Protein AF-A0AAD2H1N7-F1 (afdb_monomer_lite)

Foldseek 3Di:
DDPDLVVLLVVCQVCVLVLLVCLLVLNLVSLLSCLVCVVVPVVNVVVPSLVSLLSLLDQVLVVVQVVVPDPDGDPVNVSSLSSNLSSLSSLLPCLVLCAPPHPCQQCPVVLVSVVSLVVSLVVLCVVLAVPDDPDPVSLAVNQSSLLSSLSSLLSSLNHPCSLVSQLPPPCNLLVLLVCLLCVVVRDHDHPDPAPSSLSSNLSNLPDQVSLVSSLVSCDDPCSLLSLLLSLLVQLVVQVPDPDHDLRSLLSSLSVLLSNLQDLPRSNVVSNVVSLVLLSLLLQLLVLQVCVVVVHDPSSVSNNVSSVSSLVNNCPHDPNVVSVVSSVVSVNVSSVVD

Secondary structure (DSSP, 8-state):
-PPPHHHHHHHHHHSHHHHHHHHHTT-HHHHHHHHHHGGG-GGGTTTTHHHHHHHHT-HHHHHHHHHT--SS--HHHHHHHHHHHHHHHHHTT-HHHHSTTSTTTT-HHHHHHHHHHHHHHHHHHIIIIISS---HHHHHHHHHHHHHHHHHHHHHTTSTTHHHHHHHSTTHHHHHHHHHHHTTT--S--SSSS-HHHHHHHHT--SHHHHHHHHHHH-STTHHHHHHHHHHHHHHHHHTSSS--HHHHHHHHHHHHHHT-STT-HHHHHHHHTTHHHHHHHHHHHHHHHHHTT--TTHHHHHHHHHHHHHHHTTSSSHHHHHHHHHHTTHHHHHH-

Structure (mmCIF, N/CA/C/O backbone):
data_AF-A0AAD2H1N7-F1
#
_entry.id   AF-A0AAD2H1N7-F1
#
loop_
_atom_site.group_PDB
_atom_site.id
_atom_site.type_symbol
_atom_site.label_atom_id
_atom_site.label_alt_id
_atom_site.label_comp_id
_atom_site.label_asym_id
_atom_site.label_entity_id
_atom_site.label_seq_id
_atom_site.pdbx_PDB_ins_code
_atom_site.Cartn_x
_atom_site.Cartn_y
_atom_site.Cartn_z
_atom_site.occupancy
_atom_site.B_iso_or_equiv
_atom_site.auth_seq_id
_atom_site.auth_comp_id
_atom_site.auth_asym_id
_atom_site.auth_atom_id
_atom_site.pdbx_PDB_model_num
ATOM 1 N N . MET A 1 1 ? -1.183 13.486 -31.223 1.00 53.41 1 MET A N 1
ATOM 2 C CA . MET A 1 1 ? -2.455 12.748 -31.386 1.00 53.41 1 MET A CA 1
ATOM 3 C C . MET A 1 1 ? -2.296 11.413 -30.671 1.00 53.41 1 MET A C 1
ATOM 5 O O . MET A 1 1 ? -1.365 10.688 -31.001 1.00 53.41 1 MET A O 1
ATOM 9 N N . ALA A 1 2 ? -3.081 11.131 -29.630 1.00 72.81 2 ALA A N 1
ATOM 10 C CA . ALA A 1 2 ? -2.956 9.864 -28.909 1.00 72.81 2 ALA A CA 1
ATOM 11 C C . ALA A 1 2 ? -3.392 8.714 -29.833 1.00 72.81 2 ALA A C 1
ATOM 13 O O . ALA A 1 2 ? -4.510 8.731 -30.342 1.00 72.81 2 ALA A O 1
ATOM 14 N N . MET A 1 3 ? -2.508 7.744 -30.099 1.00 78.94 3 MET A N 1
ATOM 15 C CA . MET A 1 3 ? -2.903 6.526 -30.816 1.00 78.94 3 MET A CA 1
ATOM 16 C C . MET A 1 3 ? -4.022 5.818 -30.048 1.00 78.94 3 MET A C 1
ATOM 18 O O . MET A 1 3 ? -3.917 5.658 -28.831 1.00 78.94 3 MET A O 1
ATOM 22 N N . ASN A 1 4 ? -5.045 5.364 -30.779 1.00 93.62 4 ASN A N 1
ATOM 23 C CA . ASN A 1 4 ? -6.136 4.539 -30.261 1.00 93.62 4 ASN A CA 1
ATOM 24 C C . ASN A 1 4 ? -5.565 3.339 -29.460 1.00 93.62 4 ASN A C 1
ATOM 26 O O . ASN A 1 4 ? -4.699 2.636 -29.996 1.00 93.62 4 ASN A O 1
ATOM 30 N N . PRO A 1 5 ? -6.034 3.081 -28.220 1.00 95.31 5 PRO A N 1
ATOM 31 C CA . PRO A 1 5 ? -5.623 1.925 -27.417 1.00 95.31 5 PRO A CA 1
ATOM 32 C C . PRO A 1 5 ? -5.650 0.591 -28.176 1.00 95.31 5 PRO A C 1
ATOM 34 O O . PRO A 1 5 ? -4.709 -0.194 -28.075 1.00 95.31 5 PRO A O 1
ATOM 37 N N . GLN A 1 6 ? -6.659 0.367 -29.023 1.00 96.31 6 GLN A N 1
ATOM 38 C CA . GLN A 1 6 ? -6.782 -0.854 -29.825 1.00 96.31 6 GLN A CA 1
ATOM 39 C C . GLN A 1 6 ? -5.615 -1.027 -30.805 1.00 96.31 6 GLN A C 1
ATOM 41 O O . GLN A 1 6 ? -5.109 -2.135 -30.969 1.00 96.31 6 GLN A O 1
ATOM 46 N N . HIS A 1 7 ? -5.129 0.062 -31.410 1.00 96.25 7 HIS A N 1
ATOM 47 C CA . HIS A 1 7 ? -3.958 0.007 -32.289 1.00 96.25 7 HIS A CA 1
ATOM 48 C C . HIS A 1 7 ? -2.673 -0.308 -31.517 1.00 96.25 7 HIS A C 1
ATOM 50 O O . HIS A 1 7 ? -1.816 -1.026 -32.030 1.00 96.25 7 HIS A O 1
ATOM 56 N N . ARG A 1 8 ? -2.527 0.197 -30.285 1.00 95.75 8 ARG A N 1
ATOM 57 C CA . ARG A 1 8 ? -1.368 -0.113 -29.430 1.00 95.75 8 ARG A CA 1
ATOM 58 C C . ARG A 1 8 ? -1.364 -1.591 -29.032 1.00 95.75 8 ARG A C 1
ATOM 60 O O . ARG A 1 8 ? -0.348 -2.258 -29.202 1.00 95.75 8 ARG A O 1
ATOM 67 N N . ILE A 1 9 ? -2.512 -2.121 -28.612 1.00 97.19 9 ILE A N 1
ATOM 68 C CA . ILE A 1 9 ? -2.680 -3.546 -28.287 1.00 97.19 9 ILE A CA 1
ATOM 69 C C . ILE A 1 9 ? -2.416 -4.424 -29.516 1.00 97.19 9 ILE A C 1
ATOM 71 O O . ILE A 1 9 ? -1.664 -5.394 -29.426 1.00 97.19 9 ILE A O 1
ATOM 75 N N . ALA A 1 10 ? -2.965 -4.065 -30.681 1.00 97.44 10 ALA A N 1
ATOM 76 C CA . ALA A 1 10 ? -2.718 -4.788 -31.928 1.00 97.44 10 ALA A CA 1
ATOM 77 C C . ALA A 1 10 ? -1.224 -4.811 -32.296 1.00 97.44 10 ALA A C 1
ATOM 79 O O . ALA A 1 10 ? -0.706 -5.860 -32.671 1.00 97.44 10 ALA A O 1
ATOM 80 N N . ARG A 1 11 ? -0.508 -3.690 -32.118 1.00 96.88 11 ARG A N 1
ATOM 81 C CA . ARG A 1 11 ? 0.947 -3.613 -32.334 1.00 96.88 11 ARG A CA 1
ATOM 82 C C . ARG A 1 11 ? 1.715 -4.565 -31.417 1.00 96.88 11 ARG A C 1
ATOM 84 O O . ARG A 1 11 ? 2.611 -5.262 -31.884 1.00 96.88 11 ARG A O 1
ATOM 91 N N . MET A 1 12 ? 1.362 -4.604 -30.131 1.00 97.75 12 MET A N 1
ATOM 92 C CA . MET A 1 12 ? 2.003 -5.503 -29.166 1.00 97.75 12 MET A CA 1
ATOM 93 C C . MET A 1 12 ? 1.734 -6.974 -29.481 1.00 97.75 12 MET A C 1
ATOM 95 O O . MET A 1 12 ? 2.643 -7.781 -29.354 1.00 97.75 12 MET A O 1
ATOM 99 N N . ARG A 1 13 ? 0.527 -7.324 -29.943 1.00 97.62 13 ARG A N 1
ATOM 100 C CA . ARG A 1 13 ? 0.207 -8.694 -30.379 1.00 97.62 13 ARG A CA 1
ATOM 101 C C . ARG A 1 13 ? 0.942 -9.094 -31.656 1.00 97.62 13 ARG A C 1
ATOM 103 O O . ARG A 1 13 ? 1.346 -10.242 -31.783 1.00 97.62 13 ARG A O 1
ATOM 110 N N . ALA A 1 14 ? 1.125 -8.159 -32.588 1.00 97.81 14 ALA A N 1
ATOM 111 C CA . ALA A 1 14 ? 1.803 -8.426 -33.853 1.00 97.81 14 ALA A CA 1
ATOM 112 C C . ALA A 1 14 ? 3.315 -8.661 -33.681 1.00 97.81 14 ALA A C 1
ATOM 114 O O . ALA A 1 14 ? 3.870 -9.540 -34.336 1.00 97.81 14 ALA A O 1
ATOM 115 N N . SER A 1 15 ? 3.972 -7.902 -32.794 1.00 97.62 15 SER A N 1
ATOM 116 C CA . SER A 1 15 ? 5.431 -7.958 -32.599 1.00 97.62 15 SER A CA 1
ATOM 117 C C . SER A 1 15 ? 5.840 -7.889 -31.116 1.00 97.62 15 SER A C 1
ATOM 119 O O . SER A 1 15 ? 6.575 -6.974 -30.725 1.00 97.62 15 SER A O 1
ATOM 121 N N . PRO A 1 16 ? 5.404 -8.835 -30.264 1.00 97.69 16 PRO A N 1
ATOM 122 C CA . PRO A 1 16 ? 5.544 -8.722 -28.810 1.00 97.69 16 PRO A CA 1
ATOM 123 C C . PRO A 1 16 ? 7.004 -8.654 -28.349 1.00 97.69 16 PRO A C 1
ATOM 125 O O . PRO A 1 16 ? 7.363 -7.785 -27.553 1.00 97.69 16 PRO A O 1
ATOM 128 N N . GLN A 1 17 ? 7.874 -9.500 -28.912 1.00 98.06 17 GLN A N 1
ATOM 129 C CA 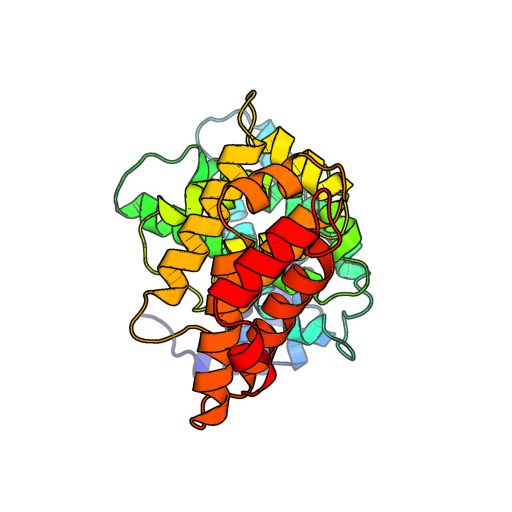. GLN A 1 17 ? 9.300 -9.517 -28.575 1.00 98.06 17 GLN A CA 1
ATOM 130 C C . GLN A 1 17 ? 9.989 -8.194 -28.933 1.00 98.06 17 GLN A C 1
ATOM 132 O O . GLN A 1 17 ? 10.740 -7.645 -28.134 1.00 98.06 17 GLN A O 1
ATOM 137 N N . GLN A 1 18 ? 9.673 -7.631 -30.104 1.00 98.19 18 GLN A N 1
ATOM 138 C CA . GLN A 1 18 ? 10.249 -6.362 -30.542 1.00 98.19 18 GLN A CA 1
ATOM 139 C C . GLN A 1 18 ? 9.870 -5.212 -29.599 1.00 98.19 18 GLN A C 1
ATOM 141 O O . GLN A 1 18 ? 10.704 -4.351 -29.322 1.00 98.19 18 GLN A O 1
ATOM 146 N N . VAL A 1 19 ? 8.624 -5.183 -29.112 1.00 98.19 19 VAL A N 1
ATOM 147 C CA . VAL A 1 19 ? 8.174 -4.174 -28.140 1.00 98.19 19 VAL A CA 1
ATOM 148 C C . VAL A 1 19 ? 8.907 -4.353 -26.807 1.00 98.19 19 VAL A C 1
ATOM 150 O O . VAL A 1 19 ? 9.410 -3.372 -26.264 1.00 98.19 19 VAL A O 1
ATOM 153 N N . ILE A 1 20 ? 9.033 -5.592 -26.317 1.00 98.44 20 ILE A N 1
ATOM 154 C CA . ILE A 1 20 ? 9.788 -5.918 -25.094 1.00 98.44 20 ILE A CA 1
ATOM 155 C C . ILE A 1 20 ? 11.245 -5.465 -25.200 1.00 98.44 20 ILE A C 1
ATOM 157 O O . ILE A 1 20 ? 11.741 -4.795 -24.295 1.00 98.44 20 ILE A O 1
ATOM 161 N N . ASP A 1 21 ? 11.924 -5.780 -26.302 1.00 98.44 21 ASP A N 1
ATOM 162 C CA . ASP A 1 21 ? 13.339 -5.451 -26.479 1.00 98.44 21 ASP A CA 1
ATOM 163 C C . ASP A 1 21 ? 13.561 -3.940 -26.591 1.00 98.44 21 ASP A C 1
ATOM 165 O O . ASP A 1 21 ? 14.481 -3.403 -25.973 1.00 98.44 21 ASP A O 1
ATOM 169 N N . LYS A 1 22 ? 12.682 -3.224 -27.305 1.00 98.38 22 LYS A N 1
ATOM 170 C CA . LYS A 1 22 ? 12.733 -1.757 -27.379 1.00 98.38 22 LYS A CA 1
ATOM 171 C C . LYS A 1 22 ? 12.485 -1.106 -26.024 1.00 98.38 22 LYS A C 1
ATOM 173 O O . LYS A 1 22 ? 13.214 -0.190 -25.651 1.00 98.38 22 LYS A O 1
ATOM 178 N N . ALA A 1 23 ? 11.482 -1.570 -25.281 1.00 98.50 23 ALA A N 1
ATOM 179 C CA . ALA A 1 23 ? 11.206 -1.062 -23.944 1.00 98.50 23 ALA A CA 1
ATOM 180 C C . ALA A 1 23 ? 12.376 -1.340 -22.993 1.00 98.50 23 ALA A C 1
ATOM 182 O O . ALA A 1 23 ? 12.779 -0.450 -22.248 1.00 98.50 23 ALA A O 1
ATOM 183 N N . ARG A 1 24 ? 12.982 -2.534 -23.059 1.00 98.44 24 ARG A N 1
ATOM 184 C CA . ARG A 1 24 ? 14.192 -2.883 -22.298 1.00 98.44 24 ARG A CA 1
ATOM 185 C C . ARG A 1 24 ? 15.373 -1.983 -22.656 1.00 98.44 24 ARG A C 1
ATOM 187 O O . ARG A 1 24 ? 16.094 -1.568 -21.763 1.00 98.44 24 ARG A O 1
ATOM 194 N N . ALA A 1 25 ? 15.524 -1.618 -23.928 1.00 98.12 25 ALA A N 1
ATOM 195 C CA . ALA A 1 25 ? 16.544 -0.678 -24.393 1.00 98.12 25 ALA A CA 1
ATOM 196 C C . ALA A 1 25 ? 16.270 0.797 -24.018 1.00 98.12 25 ALA A C 1
ATOM 198 O O . ALA A 1 25 ? 17.065 1.665 -24.369 1.00 98.12 25 ALA A O 1
ATOM 199 N N . GLY A 1 26 ? 15.166 1.094 -23.321 1.00 97.62 26 GLY A N 1
ATOM 200 C CA . GLY A 1 26 ? 14.832 2.442 -22.853 1.00 97.62 26 GLY A CA 1
ATOM 201 C C . GLY A 1 26 ? 13.879 3.225 -23.757 1.00 97.62 26 GLY A C 1
ATOM 202 O O . GLY A 1 26 ? 13.704 4.421 -23.550 1.00 97.62 26 GLY A O 1
ATOM 203 N N . SER A 1 27 ? 13.226 2.592 -24.742 1.00 98.06 27 SER A N 1
ATOM 204 C CA . SER A 1 27 ? 12.177 3.260 -25.528 1.00 98.06 27 SER A CA 1
ATOM 205 C C . SER A 1 27 ? 11.006 3.657 -24.627 1.00 98.06 27 SER A C 1
ATOM 207 O O . SER A 1 27 ? 10.206 2.812 -24.219 1.00 98.06 27 SER A O 1
ATOM 209 N N . MET A 1 28 ? 10.870 4.957 -24.353 1.00 97.69 28 MET A N 1
ATOM 210 C CA . MET A 1 28 ? 9.791 5.486 -23.514 1.00 97.69 28 MET A CA 1
ATOM 211 C C . MET A 1 28 ? 8.401 5.164 -24.078 1.00 97.69 28 MET A C 1
ATOM 213 O O . MET A 1 28 ? 7.477 4.872 -23.322 1.00 97.69 28 MET A O 1
ATOM 217 N N . VAL A 1 29 ? 8.244 5.191 -25.407 1.00 97.12 29 VAL A N 1
ATOM 218 C CA . VAL A 1 29 ? 6.964 4.897 -26.072 1.00 97.12 29 VAL A CA 1
ATOM 219 C C . VAL A 1 29 ? 6.569 3.438 -25.862 1.00 97.12 29 VAL A C 1
ATOM 221 O O . VAL A 1 29 ? 5.431 3.168 -25.486 1.00 97.12 29 VAL A O 1
ATOM 224 N N . ASP A 1 30 ? 7.502 2.505 -26.066 1.00 98.19 30 ASP A N 1
ATOM 225 C CA . ASP A 1 30 ? 7.228 1.079 -25.886 1.00 98.19 30 ASP A CA 1
ATOM 226 C C . ASP A 1 30 ? 7.049 0.726 -24.406 1.00 98.19 30 ASP A C 1
ATOM 228 O O . ASP A 1 30 ? 6.145 -0.036 -24.079 1.00 98.19 30 ASP A O 1
ATOM 232 N N . LEU A 1 31 ? 7.825 1.327 -23.494 1.00 98.38 31 LEU A N 1
ATOM 233 C CA . LEU A 1 31 ? 7.639 1.116 -22.057 1.00 98.38 31 LEU A CA 1
ATOM 234 C C . LEU A 1 31 ? 6.288 1.651 -21.574 1.00 98.38 31 LEU A C 1
ATOM 236 O O . LEU A 1 31 ? 5.614 0.971 -20.809 1.00 98.38 31 LEU A O 1
ATOM 240 N N . THR A 1 32 ? 5.870 2.832 -22.038 1.00 97.62 32 THR A N 1
ATOM 241 C CA . THR A 1 32 ? 4.545 3.387 -21.716 1.00 97.62 32 THR A CA 1
ATOM 242 C C . THR A 1 32 ? 3.438 2.478 -22.249 1.00 97.62 32 THR A C 1
ATOM 244 O O . THR A 1 32 ? 2.450 2.239 -21.557 1.00 97.62 32 THR A O 1
ATOM 247 N N . ASP A 1 33 ? 3.598 1.933 -23.456 1.00 97.56 33 ASP A N 1
ATOM 248 C CA . ASP A 1 33 ? 2.620 1.005 -24.025 1.00 97.56 33 ASP A CA 1
ATOM 249 C C . ASP A 1 33 ? 2.521 -0.288 -23.228 1.00 97.56 33 ASP A C 1
ATOM 251 O O . ASP A 1 33 ? 1.412 -0.710 -22.903 1.00 97.56 33 ASP A O 1
ATOM 255 N N . LEU A 1 34 ? 3.661 -0.866 -22.844 1.00 97.94 34 LEU A N 1
ATOM 256 C CA . LEU A 1 34 ? 3.678 -2.010 -21.946 1.00 97.94 34 LEU A CA 1
ATOM 257 C C . LEU A 1 34 ? 2.999 -1.649 -20.627 1.00 97.94 34 LEU A C 1
ATOM 259 O O . LEU A 1 34 ? 2.048 -2.322 -20.258 1.00 97.94 34 LEU A O 1
ATOM 263 N N . ALA A 1 35 ? 3.406 -0.564 -19.965 1.00 97.25 35 ALA A N 1
ATOM 264 C CA . ALA A 1 35 ? 2.917 -0.185 -18.642 1.00 97.25 35 ALA A CA 1
ATOM 265 C C . ALA A 1 35 ? 1.390 -0.062 -18.553 1.00 97.25 35 ALA A C 1
ATOM 267 O O . ALA A 1 35 ? 0.807 -0.475 -17.556 1.00 97.25 35 ALA A O 1
ATOM 268 N N . ASN A 1 36 ? 0.746 0.447 -19.605 1.00 96.50 36 ASN A N 1
ATOM 269 C CA . ASN A 1 36 ? -0.703 0.644 -19.633 1.00 96.50 36 ASN A CA 1
ATOM 270 C C . ASN A 1 36 ? -1.492 -0.592 -20.091 1.00 96.50 36 ASN A C 1
ATOM 272 O O . ASN A 1 36 ? -2.662 -0.730 -19.740 1.00 96.50 36 ASN A O 1
ATOM 276 N N . TRP A 1 37 ? -0.903 -1.463 -20.918 1.00 97.12 37 TRP A N 1
ATOM 277 C CA . TRP A 1 37 ? -1.688 -2.418 -21.711 1.00 97.12 37 TRP A CA 1
ATOM 278 C C . TRP A 1 37 ? -1.194 -3.866 -21.654 1.00 97.12 37 TRP A C 1
ATOM 280 O O . TRP A 1 37 ? -1.825 -4.735 -22.260 1.00 97.12 37 TRP A O 1
ATOM 290 N N . TRP A 1 38 ? -0.099 -4.160 -20.946 1.00 97.06 38 TRP A N 1
ATOM 291 C CA . TRP A 1 38 ? 0.486 -5.505 -20.934 1.00 97.06 38 TRP A CA 1
ATOM 292 C C . TRP A 1 38 ? -0.480 -6.578 -20.407 1.00 97.06 38 TRP A C 1
ATOM 294 O O . TRP A 1 38 ? -0.463 -7.706 -20.894 1.00 97.06 38 TRP A O 1
ATOM 304 N N . THR A 1 39 ? -1.383 -6.228 -19.487 1.00 96.38 39 THR A N 1
ATOM 305 C CA . THR A 1 39 ? -2.404 -7.145 -18.947 1.00 96.38 39 THR A CA 1
ATOM 306 C C . THR A 1 39 ? -3.438 -7.595 -19.983 1.00 96.38 39 THR A C 1
ATOM 308 O O . THR A 1 39 ? -4.082 -8.622 -19.794 1.00 96.38 39 THR A O 1
ATOM 311 N N . GLN A 1 40 ? -3.581 -6.873 -21.102 1.00 96.81 40 GLN A N 1
ATOM 312 C CA . GLN A 1 40 ? -4.476 -7.236 -22.211 1.00 96.81 40 GLN A CA 1
ATOM 313 C C . GLN A 1 40 ? -3.796 -8.101 -23.286 1.00 96.81 40 GLN A C 1
ATOM 315 O O . GLN A 1 40 ? -4.429 -8.478 -24.282 1.00 96.81 40 GLN A O 1
ATOM 320 N N . VAL A 1 41 ? -2.506 -8.401 -23.111 1.00 97.19 41 VAL A N 1
ATOM 321 C CA . VAL A 1 41 ? -1.705 -9.247 -24.005 1.00 97.19 41 VAL A CA 1
ATOM 322 C C . VAL A 1 41 ? -0.952 -10.280 -23.154 1.00 97.19 41 VAL A C 1
ATOM 324 O O . VAL A 1 41 ? 0.240 -10.109 -22.882 1.00 97.19 41 VAL A O 1
ATOM 327 N N . PRO A 1 42 ? -1.641 -11.340 -22.682 1.00 95.50 42 PRO A N 1
ATOM 328 C CA . PRO A 1 42 ? -1.064 -12.342 -21.782 1.00 95.50 42 PRO A CA 1
ATOM 329 C C . PRO A 1 42 ? 0.210 -13.006 -22.322 1.00 95.50 42 PRO A C 1
ATOM 331 O O . PRO A 1 42 ? 1.059 -13.434 -21.542 1.00 95.50 42 PRO A O 1
ATOM 334 N N . GLU A 1 43 ? 0.391 -13.039 -23.644 1.00 96.44 43 GLU A N 1
ATOM 335 C CA . GLU A 1 43 ? 1.572 -13.573 -24.328 1.00 96.44 43 GLU A CA 1
ATOM 336 C C . GLU A 1 43 ? 2.867 -12.832 -23.957 1.00 96.44 43 GLU A C 1
ATOM 338 O O . GLU A 1 43 ? 3.954 -13.393 -24.074 1.00 96.44 43 GLU A O 1
ATOM 343 N N . LEU A 1 44 ? 2.782 -11.590 -23.465 1.00 97.50 44 LEU A N 1
ATOM 344 C CA . LEU A 1 44 ? 3.943 -10.819 -23.007 1.00 97.50 44 LEU A CA 1
ATOM 345 C C . LEU A 1 44 ? 4.537 -11.351 -21.694 1.00 97.50 44 LEU A C 1
ATOM 347 O O . LEU A 1 44 ? 5.719 -11.131 -21.417 1.00 97.50 44 LEU A O 1
ATOM 351 N N . VAL A 1 45 ? 3.737 -12.049 -20.883 1.00 96.88 45 VAL A N 1
ATOM 352 C CA . VAL A 1 45 ? 4.160 -12.592 -19.586 1.00 96.88 45 VAL A CA 1
ATOM 353 C C . VAL A 1 45 ? 5.274 -13.636 -19.742 1.00 96.88 45 VAL A C 1
ATOM 355 O O . VAL A 1 45 ? 6.356 -13.400 -19.197 1.00 96.88 45 VAL A O 1
ATOM 358 N N . PRO A 1 46 ? 5.104 -14.731 -20.516 1.00 96.75 46 PRO A N 1
ATOM 359 C CA . PRO A 1 46 ? 6.179 -15.704 -20.728 1.00 96.75 46 PRO A CA 1
ATOM 360 C C . PRO A 1 46 ? 7.388 -15.119 -21.474 1.00 96.75 46 PRO A C 1
ATOM 362 O O . PRO A 1 46 ? 8.496 -15.627 -21.329 1.00 96.75 46 PRO A O 1
ATOM 365 N N . LEU A 1 47 ? 7.212 -14.023 -22.220 1.00 97.25 47 LEU A N 1
ATOM 366 C CA . LEU A 1 47 ? 8.308 -13.296 -22.877 1.00 97.25 47 LEU A CA 1
ATOM 367 C C . LEU A 1 47 ? 9.098 -12.383 -21.918 1.00 97.25 47 LEU A C 1
ATOM 369 O O . LEU A 1 47 ? 10.078 -11.745 -22.309 1.00 97.25 47 LEU A O 1
ATOM 373 N N . GLY A 1 48 ? 8.705 -12.323 -20.644 1.00 96.81 48 GLY A N 1
ATOM 374 C CA . GLY A 1 48 ? 9.453 -11.632 -19.602 1.00 96.81 48 GLY A CA 1
ATOM 375 C C . GLY A 1 48 ? 9.202 -10.127 -19.546 1.00 96.81 48 GLY A C 1
ATOM 376 O O . GLY A 1 48 ? 10.122 -9.380 -19.206 1.00 96.81 48 GLY A O 1
ATOM 377 N N . VAL A 1 49 ? 7.978 -9.669 -19.835 1.00 98.00 49 VAL A N 1
ATOM 378 C CA . VAL A 1 49 ? 7.590 -8.252 -19.679 1.00 98.00 49 VAL A CA 1
ATOM 379 C C . VAL A 1 49 ? 7.857 -7.719 -18.268 1.00 98.00 49 VAL A C 1
ATOM 381 O O . VAL A 1 49 ? 8.381 -6.621 -18.114 1.00 98.00 49 VAL A O 1
ATOM 384 N N . ILE A 1 50 ? 7.627 -8.529 -17.230 1.00 98.00 50 ILE A N 1
ATOM 385 C CA . ILE A 1 50 ? 7.898 -8.144 -15.837 1.00 98.00 50 ILE A CA 1
ATOM 386 C C . ILE A 1 50 ? 9.395 -7.873 -15.608 1.00 98.00 50 ILE A C 1
ATOM 388 O O . ILE A 1 50 ? 9.761 -6.922 -14.918 1.00 98.00 50 ILE A O 1
ATOM 392 N N . ASN A 1 51 ? 10.278 -8.634 -16.267 1.00 97.94 51 ASN A N 1
ATOM 393 C CA . ASN A 1 51 ? 11.724 -8.412 -16.183 1.00 97.94 51 ASN A CA 1
ATOM 394 C C . ASN A 1 51 ? 12.147 -7.078 -16.822 1.00 97.94 51 ASN A C 1
ATOM 396 O O . ASN A 1 51 ? 13.177 -6.530 -16.439 1.00 97.94 51 ASN A O 1
ATOM 400 N N . VAL A 1 52 ? 11.373 -6.540 -17.775 1.00 98.56 52 VAL A N 1
ATOM 401 C CA . VAL A 1 52 ? 11.610 -5.194 -18.327 1.00 98.56 52 VAL A CA 1
ATOM 402 C C . VAL A 1 52 ? 11.378 -4.133 -17.255 1.00 98.56 52 VAL A C 1
ATOM 404 O O . VAL A 1 52 ? 12.188 -3.222 -17.116 1.00 98.56 52 VAL A O 1
ATOM 407 N N . PHE A 1 53 ? 10.316 -4.262 -16.458 1.00 98.56 53 PHE A N 1
ATOM 408 C CA . PHE A 1 53 ? 10.035 -3.312 -15.380 1.00 98.56 53 PHE A CA 1
ATOM 409 C C . PHE A 1 53 ? 11.084 -3.402 -14.268 1.00 98.56 53 PHE A C 1
ATOM 411 O O . PHE A 1 53 ? 11.585 -2.376 -13.818 1.00 98.56 53 PHE A O 1
ATOM 418 N N . PHE A 1 54 ? 11.494 -4.615 -13.884 1.00 98.44 54 PHE A N 1
ATOM 419 C CA . PHE A 1 54 ? 12.578 -4.800 -12.913 1.00 98.44 54 PHE A CA 1
ATOM 420 C C . PHE A 1 54 ? 13.912 -4.225 -13.399 1.00 98.44 54 PHE A C 1
ATOM 422 O O . PHE A 1 54 ? 14.643 -3.653 -12.598 1.00 98.44 54 PHE A O 1
ATOM 429 N N . HIS A 1 55 ? 14.212 -4.323 -14.697 1.00 98.38 55 HIS A N 1
ATOM 430 C CA . HIS A 1 55 ? 15.423 -3.743 -15.279 1.00 98.38 55 HIS A CA 1
ATOM 431 C C . HIS A 1 55 ? 15.497 -2.221 -15.081 1.00 98.38 55 HIS A C 1
ATOM 433 O O . HIS A 1 55 ? 16.531 -1.708 -14.661 1.00 98.38 55 HIS A O 1
ATOM 439 N N . HIS A 1 56 ? 14.390 -1.508 -15.305 1.00 98.38 56 HIS A N 1
ATOM 440 C CA . HIS A 1 56 ? 14.313 -0.052 -15.101 1.00 98.38 56 HIS A CA 1
ATOM 441 C C . HIS A 1 56 ? 14.234 0.364 -13.626 1.00 98.38 56 HIS A C 1
ATOM 443 O O . HIS A 1 56 ? 14.322 1.549 -13.314 1.00 98.38 56 HIS A O 1
ATOM 449 N N . LEU A 1 57 ? 14.085 -0.603 -12.720 1.00 98.50 57 LEU A N 1
ATOM 450 C CA . LEU A 1 57 ? 14.104 -0.415 -11.269 1.00 98.50 57 LEU A CA 1
ATOM 451 C C . LEU A 1 57 ? 15.378 -0.973 -10.631 1.00 98.50 57 LEU A C 1
ATOM 453 O O . LEU A 1 57 ? 15.415 -1.221 -9.425 1.00 98.50 57 LEU A O 1
ATOM 457 N N . ASP A 1 58 ? 16.436 -1.149 -11.421 1.00 97.44 58 ASP A N 1
ATOM 458 C CA . ASP A 1 58 ? 17.731 -1.570 -10.912 1.00 97.44 58 ASP A CA 1
ATOM 459 C C . ASP A 1 58 ? 18.370 -0.497 -10.012 1.00 97.44 58 ASP A C 1
ATOM 461 O O . ASP A 1 58 ? 18.355 0.705 -10.307 1.00 97.44 58 ASP A O 1
ATOM 465 N N . GLY A 1 59 ? 18.947 -0.945 -8.895 1.00 95.88 59 GLY A N 1
ATOM 466 C CA . GLY A 1 59 ? 19.522 -0.067 -7.878 1.00 95.88 59 GLY A CA 1
ATOM 467 C C . GLY A 1 59 ? 20.793 0.646 -8.340 1.00 95.88 59 GLY A C 1
ATOM 468 O O . GLY A 1 59 ? 21.012 1.787 -7.935 1.00 95.88 59 GLY A O 1
ATOM 469 N N . ALA A 1 60 ? 21.590 0.032 -9.222 1.00 97.56 60 ALA A N 1
ATOM 470 C CA . ALA A 1 60 ? 22.836 0.633 -9.693 1.00 97.56 60 ALA A CA 1
ATOM 471 C C . ALA A 1 60 ? 22.578 1.873 -10.565 1.00 97.56 60 ALA A C 1
ATOM 473 O O . ALA A 1 60 ? 23.319 2.856 -10.493 1.00 97.56 60 ALA A O 1
ATOM 474 N N . THR A 1 61 ? 21.485 1.875 -11.335 1.00 96.31 61 THR A N 1
ATOM 475 C CA . THR A 1 61 ? 21.046 3.069 -12.077 1.00 96.31 61 THR A CA 1
ATOM 476 C C . THR A 1 61 ? 20.747 4.232 -11.125 1.00 96.31 61 THR A C 1
ATOM 478 O O . THR A 1 61 ? 21.181 5.360 -11.370 1.00 96.31 61 THR A O 1
ATOM 481 N N . LEU A 1 62 ? 20.069 3.971 -10.003 1.00 96.81 62 LEU A N 1
ATOM 482 C CA . LEU A 1 62 ? 19.802 4.997 -8.994 1.00 96.81 62 LEU A CA 1
ATOM 483 C C . LEU A 1 62 ? 21.085 5.470 -8.295 1.00 96.81 62 LEU A C 1
ATOM 485 O O . LEU A 1 62 ? 21.249 6.672 -8.087 1.00 96.81 62 LEU A O 1
ATOM 489 N N . ASP A 1 63 ? 22.012 4.560 -7.980 1.00 97.44 63 ASP A N 1
ATOM 490 C CA . ASP A 1 63 ? 23.322 4.904 -7.408 1.00 97.44 63 ASP A CA 1
ATOM 491 C C . ASP A 1 63 ? 24.082 5.900 -8.287 1.00 97.44 63 ASP A C 1
ATOM 493 O O . ASP A 1 63 ? 24.575 6.916 -7.797 1.00 97.44 63 ASP A O 1
ATOM 497 N N . ALA A 1 64 ? 24.110 5.664 -9.600 1.00 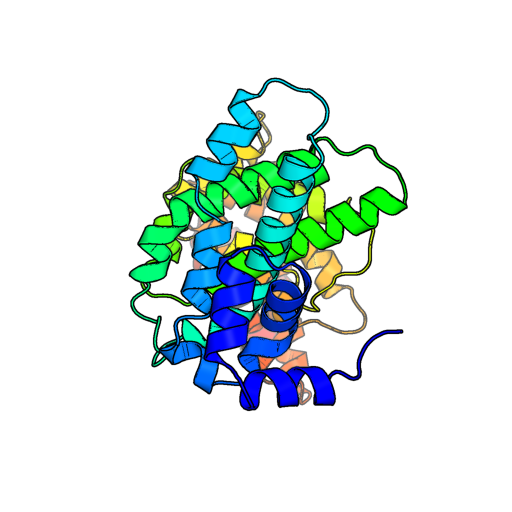96.19 64 ALA A N 1
ATOM 498 C CA . ALA A 1 64 ? 24.747 6.568 -10.552 1.00 96.19 64 ALA A CA 1
ATOM 499 C C . ALA A 1 64 ? 24.081 7.957 -10.585 1.00 96.19 64 ALA A C 1
ATOM 501 O O . ALA A 1 64 ? 24.765 8.975 -10.722 1.00 96.19 64 ALA A O 1
ATOM 502 N N . ILE A 1 65 ? 22.752 8.024 -10.435 1.00 95.50 65 ILE A N 1
ATOM 503 C CA . ILE A 1 65 ? 22.021 9.297 -10.340 1.00 95.50 65 ILE A CA 1
ATOM 504 C C . ILE A 1 65 ? 22.419 10.035 -9.057 1.00 95.50 65 ILE A C 1
ATOM 506 O O . ILE A 1 65 ? 22.813 11.202 -9.117 1.00 95.50 65 ILE A O 1
ATOM 510 N N . MET A 1 66 ? 22.367 9.352 -7.912 1.00 94.94 66 MET A N 1
ATOM 511 C CA . MET A 1 66 ? 22.656 9.937 -6.599 1.00 94.94 66 MET A CA 1
ATOM 512 C C . MET A 1 66 ? 24.122 10.370 -6.450 1.00 94.94 66 MET A C 1
ATOM 514 O O . MET A 1 66 ? 24.398 11.384 -5.810 1.00 94.94 66 MET A O 1
ATOM 518 N N . ALA A 1 67 ? 25.061 9.659 -7.079 1.00 96.00 67 ALA A N 1
ATOM 519 C CA . ALA A 1 67 ? 26.487 9.980 -7.040 1.00 96.00 67 ALA A CA 1
ATOM 520 C C . ALA A 1 67 ? 26.852 11.279 -7.780 1.00 96.00 67 ALA A C 1
ATOM 522 O O . ALA A 1 67 ? 27.896 11.863 -7.504 1.00 96.00 67 ALA A O 1
ATOM 523 N N . SER A 1 68 ? 26.006 11.756 -8.701 1.00 92.25 68 SER A N 1
ATOM 524 C CA . SER A 1 68 ? 26.310 12.943 -9.512 1.00 92.25 68 SER A CA 1
ATOM 525 C C . SER A 1 68 ? 26.353 14.262 -8.725 1.00 92.25 68 SER A C 1
ATOM 527 O O . SER A 1 68 ? 26.841 15.251 -9.264 1.00 92.25 68 SER A O 1
ATOM 529 N N . GLN A 1 69 ? 25.841 14.292 -7.483 1.00 87.31 69 GLN A N 1
ATOM 530 C CA . GLN A 1 69 ? 25.746 15.468 -6.593 1.00 87.31 69 GLN A CA 1
ATOM 531 C C . GLN A 1 69 ? 25.082 16.722 -7.207 1.00 87.31 69 GLN A C 1
ATOM 533 O O . GLN A 1 69 ? 25.044 17.775 -6.573 1.00 87.31 69 GLN A O 1
ATOM 538 N N . SER A 1 70 ? 24.529 16.629 -8.420 1.00 88.25 70 SER A N 1
ATOM 539 C CA . SER A 1 70 ? 23.861 17.742 -9.086 1.00 88.25 70 SER A CA 1
ATOM 540 C C . SER A 1 70 ? 22.492 17.990 -8.444 1.00 88.25 70 SER A C 1
ATOM 542 O O . SER A 1 70 ? 21.719 17.039 -8.297 1.00 88.25 70 SER A O 1
ATOM 544 N N . PRO A 1 71 ? 22.139 19.246 -8.108 1.00 86.62 71 PRO A N 1
ATOM 545 C CA . PRO A 1 71 ? 20.816 19.573 -7.575 1.00 86.62 71 PRO A CA 1
ATOM 546 C C . PRO A 1 71 ? 19.707 19.370 -8.617 1.00 86.62 71 PRO A C 1
ATOM 548 O O . PRO A 1 71 ? 18.559 19.124 -8.255 1.00 86.62 71 PRO A O 1
ATOM 551 N N . THR A 1 72 ? 20.053 19.443 -9.907 1.00 90.75 72 THR A N 1
ATOM 552 C CA . THR A 1 72 ? 19.118 19.268 -11.020 1.00 90.75 72 THR A CA 1
ATOM 553 C C . THR A 1 72 ? 19.496 18.022 -11.822 1.00 90.75 72 THR A C 1
ATOM 555 O O . THR A 1 72 ? 20.655 17.911 -12.244 1.00 90.75 72 THR A O 1
ATOM 558 N N . PRO A 1 73 ? 18.552 17.100 -12.086 1.00 93.00 73 PRO A N 1
ATOM 559 C CA . PRO A 1 73 ? 18.803 15.962 -12.958 1.00 93.00 73 PRO A CA 1
ATOM 560 C C . PRO A 1 73 ? 19.206 16.419 -14.364 1.00 93.00 73 PRO A C 1
ATOM 562 O O . PRO A 1 73 ? 18.551 17.264 -14.974 1.00 93.00 73 PRO A O 1
ATOM 565 N N . THR A 1 74 ? 20.267 15.829 -14.909 1.00 96.19 74 THR A N 1
ATOM 566 C CA . THR A 1 74 ? 20.589 15.945 -16.339 1.00 96.19 74 THR A CA 1
ATOM 567 C C . THR A 1 74 ? 19.451 15.360 -17.191 1.00 96.19 74 THR A C 1
ATOM 569 O O . THR A 1 74 ? 18.700 14.514 -16.697 1.00 96.19 74 THR A O 1
ATOM 572 N N . PRO A 1 75 ? 19.332 15.712 -18.487 1.00 96.69 75 PRO A N 1
ATOM 573 C CA . PRO A 1 75 ? 18.279 15.169 -19.353 1.00 96.69 75 PRO A CA 1
ATOM 574 C C . PRO A 1 75 ? 18.219 13.635 -19.359 1.00 96.69 75 PRO A C 1
ATOM 576 O O . PRO A 1 75 ? 17.143 13.052 -19.267 1.00 96.69 75 PRO A O 1
ATOM 579 N N . ARG A 1 76 ? 19.386 12.977 -19.365 1.00 96.06 76 ARG A N 1
ATOM 580 C CA . ARG A 1 76 ? 19.484 11.515 -19.283 1.00 96.06 76 ARG A CA 1
ATOM 581 C C . ARG A 1 76 ? 18.978 10.977 -17.945 1.00 96.06 76 ARG A C 1
ATOM 583 O O . ARG A 1 76 ? 18.288 9.968 -17.918 1.00 96.06 76 ARG A O 1
ATOM 590 N N . GLN A 1 77 ? 19.310 11.625 -16.829 1.00 95.94 77 GLN A N 1
ATOM 591 C CA . GLN A 1 77 ? 18.817 11.205 -15.513 1.00 95.94 77 GLN A CA 1
ATOM 592 C C . GLN A 1 77 ? 17.302 11.409 -15.400 1.00 95.94 77 GLN A C 1
ATOM 594 O O . GLN A 1 77 ? 16.614 10.531 -14.892 1.00 95.94 77 GLN A O 1
ATOM 599 N N . ALA A 1 78 ? 16.774 12.521 -15.917 1.00 96.25 78 ALA A N 1
ATOM 600 C CA . ALA A 1 78 ? 15.336 12.768 -15.974 1.00 96.25 78 ALA A CA 1
ATOM 601 C C . ALA A 1 78 ? 14.604 11.677 -16.776 1.00 96.25 78 ALA A C 1
ATOM 603 O O . ALA A 1 78 ? 13.576 11.173 -16.328 1.00 96.25 78 ALA A O 1
ATOM 604 N N . GLU A 1 79 ? 15.165 11.251 -17.910 1.00 97.12 79 GLU A N 1
ATOM 605 C CA . GLU A 1 79 ? 14.642 10.126 -18.691 1.00 97.12 79 GLU A CA 1
ATOM 606 C C . GLU A 1 79 ? 14.638 8.814 -17.888 1.00 97.12 79 GLU A C 1
ATOM 608 O O . GLU A 1 79 ? 13.612 8.140 -17.841 1.00 97.12 79 GLU A O 1
ATOM 613 N N . GLN A 1 80 ? 15.725 8.482 -17.182 1.00 97.75 80 GLN A N 1
ATOM 614 C CA . GLN A 1 80 ? 15.782 7.284 -16.327 1.00 97.75 80 GLN A CA 1
ATOM 615 C C . GLN A 1 80 ? 14.751 7.321 -15.190 1.00 97.75 80 GLN A C 1
ATOM 617 O O . GLN A 1 80 ? 14.097 6.320 -14.908 1.00 97.75 80 GLN A O 1
ATOM 622 N N . ILE A 1 81 ? 14.539 8.487 -14.574 1.00 97.44 81 ILE A N 1
ATOM 623 C CA . ILE A 1 81 ? 13.512 8.684 -13.541 1.00 97.44 81 ILE A CA 1
ATOM 624 C C . ILE A 1 81 ? 12.106 8.443 -14.115 1.00 97.44 81 ILE A C 1
ATOM 626 O O . ILE A 1 81 ? 11.251 7.858 -13.443 1.00 97.44 81 ILE A O 1
ATOM 630 N N . LEU A 1 82 ? 11.849 8.872 -15.355 1.00 97.44 82 LEU A N 1
ATOM 631 C CA . LEU A 1 82 ? 10.582 8.613 -16.044 1.00 97.44 82 LEU A CA 1
ATOM 632 C C . LEU A 1 82 ? 10.408 7.128 -16.389 1.00 97.44 82 LEU A C 1
ATOM 634 O O . LEU A 1 82 ? 9.314 6.598 -16.195 1.00 97.44 82 LEU A O 1
ATOM 638 N N . LEU A 1 83 ? 11.468 6.444 -16.835 1.00 98.31 83 LEU A N 1
ATOM 639 C CA . LEU A 1 83 ? 11.439 4.999 -17.094 1.00 98.31 83 LEU A CA 1
ATOM 640 C C . LEU A 1 83 ? 11.113 4.226 -15.807 1.00 98.31 83 LEU A C 1
ATOM 642 O O . LEU A 1 83 ? 10.188 3.416 -15.799 1.00 98.31 83 LEU A O 1
ATOM 646 N N . ALA A 1 84 ? 11.784 4.545 -14.696 1.00 98.44 84 ALA A N 1
ATOM 647 C CA . ALA A 1 84 ? 11.507 3.959 -13.385 1.00 98.44 84 ALA A CA 1
ATOM 648 C C . ALA A 1 84 ? 10.070 4.245 -12.907 1.00 98.44 84 ALA A C 1
ATOM 650 O O . ALA A 1 84 ? 9.383 3.355 -12.408 1.00 98.44 84 ALA A O 1
ATOM 651 N N . THR A 1 85 ? 9.572 5.472 -13.110 1.00 98.00 85 THR A N 1
ATOM 652 C CA . THR A 1 85 ? 8.184 5.830 -12.764 1.00 98.00 85 THR A CA 1
ATOM 653 C C . THR A 1 85 ? 7.181 4.972 -13.546 1.00 98.00 85 THR A C 1
ATOM 655 O O . THR A 1 85 ? 6.268 4.404 -12.950 1.00 98.00 85 THR A O 1
ATOM 658 N N . ASN A 1 86 ? 7.366 4.831 -14.864 1.00 98.12 86 ASN A N 1
ATOM 659 C CA . ASN A 1 86 ? 6.509 3.991 -15.706 1.00 98.12 86 ASN A CA 1
ATOM 660 C C . ASN A 1 86 ? 6.607 2.504 -15.342 1.00 98.12 86 ASN A C 1
ATOM 662 O O . ASN A 1 86 ? 5.602 1.800 -15.380 1.00 98.12 86 ASN A O 1
ATOM 666 N N . ALA A 1 87 ? 7.793 2.024 -14.961 1.00 98.62 87 ALA A N 1
ATOM 667 C CA . ALA A 1 87 ? 7.980 0.655 -14.499 1.00 98.62 87 ALA A CA 1
ATOM 668 C C . ALA A 1 87 ? 7.216 0.375 -13.193 1.00 98.62 87 ALA A C 1
ATOM 670 O O . ALA A 1 87 ? 6.554 -0.655 -13.094 1.00 98.62 87 ALA A O 1
ATOM 671 N N . LEU A 1 88 ? 7.235 1.294 -12.218 1.00 98.44 88 LEU A N 1
ATOM 672 C CA . LEU A 1 88 ? 6.419 1.170 -11.000 1.00 98.44 88 LEU A CA 1
ATOM 673 C C . LEU A 1 88 ? 4.923 1.189 -11.314 1.00 98.44 88 LEU A C 1
ATOM 675 O O . LEU A 1 88 ? 4.187 0.356 -10.796 1.00 98.44 88 LEU A O 1
ATOM 679 N N . PHE A 1 89 ? 4.489 2.095 -12.194 1.00 98.06 89 PHE A N 1
ATOM 680 C CA . PHE A 1 89 ? 3.097 2.155 -12.637 1.00 98.06 89 PHE A CA 1
ATOM 681 C C . PHE A 1 89 ? 2.646 0.842 -13.286 1.00 98.06 89 PHE A C 1
ATOM 683 O O . PHE A 1 89 ? 1.596 0.309 -12.941 1.00 98.06 89 PHE A O 1
ATOM 690 N N . ALA A 1 90 ? 3.476 0.257 -14.151 1.00 97.94 90 ALA A N 1
ATOM 691 C CA . ALA A 1 90 ? 3.195 -1.038 -14.761 1.00 97.94 90 ALA A CA 1
ATOM 692 C C . ALA A 1 90 ? 3.003 -2.157 -13.724 1.00 97.94 90 ALA A C 1
ATOM 694 O O . ALA A 1 90 ? 2.150 -3.034 -13.894 1.00 97.94 90 ALA A O 1
ATOM 695 N N . LEU A 1 91 ? 3.803 -2.124 -12.652 1.00 98.06 91 LEU A N 1
ATOM 696 C CA . LEU A 1 91 ? 3.780 -3.105 -11.572 1.00 98.06 91 LEU A CA 1
ATOM 697 C C . LEU A 1 91 ? 2.562 -2.950 -10.649 1.00 98.06 91 LEU A C 1
ATOM 699 O O . LEU A 1 91 ? 2.204 -3.920 -9.988 1.00 98.06 91 LEU A O 1
ATOM 703 N N . CYS A 1 92 ? 1.834 -1.827 -10.668 1.00 97.12 92 CYS A N 1
ATOM 704 C CA . CYS A 1 92 ? 0.528 -1.718 -9.996 1.00 97.12 92 CYS A CA 1
ATOM 705 C C . CYS A 1 92 ? -0.467 -2.794 -10.462 1.00 97.12 92 CYS A C 1
ATOM 707 O O . CYS A 1 92 ? -1.354 -3.194 -9.713 1.00 97.12 92 CYS A O 1
ATOM 709 N N . HIS A 1 93 ? -0.312 -3.288 -11.692 1.00 95.75 93 HIS A N 1
ATOM 710 C CA . HIS A 1 93 ? -1.224 -4.247 -12.310 1.00 95.75 93 HIS A CA 1
ATOM 711 C C . HIS A 1 93 ? -0.779 -5.711 -12.172 1.00 95.75 93 HIS A C 1
ATOM 713 O O . HIS A 1 93 ? -1.400 -6.597 -12.755 1.00 95.75 93 HIS A O 1
ATOM 719 N N . CYS A 1 94 ? 0.298 -5.997 -11.430 1.00 95.75 94 CYS A N 1
ATOM 720 C CA . CYS A 1 94 ? 0.836 -7.357 -11.342 1.00 95.75 94 CYS A CA 1
ATOM 721 C C . CYS A 1 94 ? 0.095 -8.275 -10.357 1.00 95.75 94 CYS A C 1
ATOM 723 O O . CYS A 1 94 ? 0.349 -9.476 -10.380 1.00 95.75 94 CYS A O 1
ATOM 725 N N . GLY A 1 95 ? -0.839 -7.749 -9.552 1.00 93.75 95 GLY A N 1
ATOM 726 C CA . GLY A 1 95 ? -1.568 -8.500 -8.519 1.00 93.75 95 GLY A CA 1
ATOM 727 C C . GLY A 1 95 ? -2.050 -9.887 -8.972 1.00 93.75 95 GLY A C 1
ATOM 728 O O . GLY A 1 95 ? -1.620 -10.874 -8.379 1.00 93.75 95 GLY A O 1
ATOM 729 N N . PRO A 1 96 ? -2.817 -10.009 -10.076 1.00 94.44 96 PRO A N 1
ATOM 730 C CA . PRO A 1 96 ? -3.287 -11.308 -10.570 1.00 94.44 96 PRO A CA 1
ATOM 731 C C . PRO A 1 96 ? -2.180 -12.311 -10.934 1.00 94.44 96 PRO A C 1
ATOM 733 O O . PRO A 1 96 ? -2.403 -13.514 -10.862 1.00 94.44 96 PRO A O 1
ATOM 736 N N . LEU A 1 97 ? -0.985 -11.848 -11.324 1.00 93.50 97 LEU A N 1
ATOM 737 C CA . LEU A 1 97 ? 0.153 -12.731 -11.613 1.00 93.50 97 LEU A CA 1
ATOM 738 C C . LEU A 1 97 ? 0.874 -13.224 -10.354 1.00 93.50 97 LEU A C 1
ATOM 740 O O . LEU A 1 97 ? 1.604 -14.216 -10.420 1.00 93.50 97 LEU A O 1
ATOM 744 N N . LEU A 1 98 ? 0.728 -12.484 -9.255 1.00 93.50 98 LEU A N 1
ATOM 745 C CA . LEU A 1 98 ? 1.343 -12.760 -7.961 1.00 93.50 98 LEU A CA 1
ATOM 746 C C . LEU A 1 98 ? 0.421 -13.574 -7.046 1.00 93.50 98 LEU A C 1
ATOM 748 O O . LEU A 1 98 ? 0.902 -14.268 -6.154 1.00 93.50 98 LEU A O 1
ATOM 752 N N . SER A 1 99 ? -0.892 -13.518 -7.273 1.00 92.19 99 SER A N 1
ATOM 753 C CA . SER A 1 99 ? -1.878 -14.327 -6.557 1.00 92.19 99 SER A CA 1
ATOM 754 C C . SER A 1 99 ? -1.685 -15.833 -6.778 1.00 92.19 99 SER A C 1
ATOM 7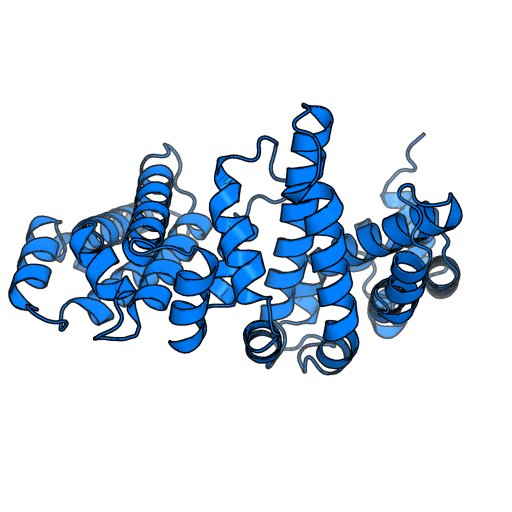56 O O . SER A 1 99 ? -0.999 -16.267 -7.705 1.00 92.19 99 SER A O 1
ATOM 758 N N . PHE A 1 100 ? -2.315 -16.638 -5.917 1.00 88.06 100 PHE A N 1
ATOM 759 C CA . PHE A 1 100 ? -2.251 -18.099 -5.966 1.00 88.06 100 PHE A CA 1
ATOM 760 C C . PHE A 1 100 ? -2.563 -18.648 -7.368 1.00 88.06 100 PHE A C 1
ATOM 762 O O . PHE A 1 100 ? -3.582 -18.310 -7.969 1.00 88.06 100 PHE A O 1
ATOM 769 N N . GLY A 1 101 ? -1.670 -19.497 -7.885 1.00 89.50 101 GLY A N 1
ATOM 770 C CA . GLY A 1 101 ? -1.754 -20.062 -9.238 1.00 89.50 101 GLY A CA 1
ATOM 771 C C . GLY A 1 101 ? -1.170 -19.180 -10.351 1.00 89.50 101 GLY A C 1
ATOM 772 O O . GLY A 1 101 ? -1.078 -19.632 -11.492 1.00 89.50 101 GLY A O 1
ATOM 773 N N . GLY A 1 102 ? -0.746 -17.952 -10.043 1.00 92.12 102 GLY A N 1
ATOM 774 C CA . GLY A 1 102 ? -0.068 -17.066 -10.986 1.00 92.12 102 GLY A CA 1
ATOM 775 C C . GLY A 1 102 ? 1.391 -17.473 -11.263 1.00 92.12 102 GLY A C 1
ATOM 776 O O . GLY A 1 102 ? 2.041 -18.094 -10.417 1.00 92.12 102 GLY A O 1
ATOM 777 N N . PRO A 1 103 ? 1.958 -17.102 -12.429 1.00 92.25 103 PRO A N 1
ATOM 778 C CA . PRO A 1 103 ? 3.312 -17.501 -12.835 1.00 92.25 103 PRO A CA 1
ATOM 779 C C . PRO A 1 103 ? 4.431 -16.900 -11.971 1.00 92.25 103 PRO A C 1
ATOM 781 O O . PRO A 1 103 ? 5.575 -17.333 -12.072 1.00 92.25 103 PRO A O 1
ATOM 784 N N . TYR A 1 104 ? 4.113 -15.907 -11.137 1.00 92.31 104 TYR A N 1
ATOM 785 C CA . TYR A 1 104 ? 5.046 -15.258 -10.216 1.00 92.31 104 TYR A CA 1
ATOM 786 C C . TYR A 1 104 ? 4.616 -15.412 -8.751 1.00 92.31 104 TYR A C 1
ATOM 788 O O . TYR A 1 104 ? 5.088 -14.664 -7.892 1.00 92.31 104 TYR A O 1
ATOM 796 N N . HIS A 1 105 ? 3.728 -16.370 -8.459 1.00 94.12 105 HIS A N 1
ATOM 797 C CA . HIS A 1 105 ? 3.193 -16.577 -7.116 1.00 94.12 105 HIS A CA 1
ATOM 798 C C . HIS A 1 105 ? 4.276 -16.863 -6.072 1.00 94.12 105 HIS A C 1
ATOM 800 O O . HIS A 1 105 ? 4.203 -16.348 -4.960 1.00 94.12 105 HIS A O 1
ATOM 806 N N . ASP A 1 106 ? 5.323 -17.601 -6.456 1.00 95.56 106 ASP A N 1
ATOM 807 C CA . ASP A 1 106 ? 6.431 -17.964 -5.566 1.00 95.56 106 ASP A CA 1
ATOM 808 C C . ASP A 1 106 ? 7.217 -16.750 -5.036 1.00 95.56 106 ASP A C 1
ATOM 810 O O . ASP A 1 106 ? 8.011 -16.881 -4.105 1.00 95.56 106 ASP A O 1
ATOM 814 N N . GLY A 1 107 ? 7.036 -15.569 -5.639 1.00 95.75 107 GLY A N 1
ATOM 815 C CA . GLY A 1 107 ? 7.701 -14.324 -5.280 1.00 95.75 107 GLY A CA 1
ATOM 816 C C . GLY A 1 107 ? 9.205 -14.291 -5.562 1.00 95.75 107 GLY A C 1
ATOM 817 O O . GLY A 1 107 ? 9.849 -13.300 -5.228 1.00 95.75 107 GLY A O 1
ATOM 818 N N . THR A 1 108 ? 9.815 -15.308 -6.177 1.00 97.06 108 THR A N 1
ATOM 819 C CA . THR A 1 108 ? 11.284 -15.422 -6.286 1.00 97.06 108 THR A CA 1
ATOM 820 C C . THR A 1 108 ? 11.891 -14.288 -7.109 1.00 97.06 108 THR A C 1
ATOM 822 O O . THR A 1 108 ? 12.848 -13.633 -6.681 1.00 97.06 108 THR A O 1
ATOM 825 N N . ALA A 1 109 ? 11.320 -14.011 -8.284 1.00 96.50 109 ALA A N 1
ATOM 826 C CA . ALA A 1 109 ? 11.784 -12.921 -9.139 1.00 96.50 109 ALA A CA 1
ATOM 827 C C . ALA A 1 109 ? 11.597 -11.552 -8.464 1.00 96.50 109 ALA A C 1
ATOM 829 O O . ALA A 1 109 ? 12.472 -10.690 -8.565 1.00 96.50 109 ALA A O 1
ATOM 830 N N . LEU A 1 110 ? 10.488 -11.390 -7.738 1.00 97.69 110 LEU A N 1
ATOM 831 C CA . LEU A 1 110 ? 10.136 -10.157 -7.049 1.00 97.69 110 LEU A CA 1
ATOM 832 C C . LEU A 1 110 ? 11.036 -9.906 -5.831 1.00 97.69 110 LEU A C 1
ATOM 834 O O . LEU A 1 110 ? 11.566 -8.807 -5.702 1.00 97.69 110 LEU A O 1
ATOM 838 N N . ARG A 1 111 ? 11.324 -10.926 -5.010 1.00 98.19 111 ARG A N 1
ATOM 839 C CA . ARG A 1 111 ? 12.289 -10.846 -3.895 1.00 98.19 111 ARG A CA 1
ATOM 840 C C . ARG A 1 111 ? 13.666 -10.393 -4.367 1.00 98.19 111 ARG A C 1
ATOM 842 O O . ARG A 1 111 ? 14.293 -9.557 -3.723 1.00 98.19 111 ARG A O 1
ATOM 849 N N . ARG A 1 112 ? 14.125 -10.907 -5.512 1.00 98.25 112 ARG A N 1
ATOM 850 C CA . ARG A 1 112 ? 15.402 -10.503 -6.119 1.00 98.25 112 ARG A CA 1
ATOM 851 C C . ARG A 1 112 ? 15.394 -9.042 -6.581 1.00 98.25 112 ARG A C 1
ATOM 853 O O . ARG A 1 112 ? 16.406 -8.366 -6.441 1.00 98.25 112 ARG A O 1
ATOM 860 N N . ALA A 1 113 ? 14.281 -8.562 -7.134 1.00 98.31 113 ALA A N 1
ATOM 861 C CA . ALA A 1 113 ? 14.149 -7.187 -7.620 1.00 98.31 113 ALA A CA 1
ATOM 862 C C . ALA A 1 113 ? 13.840 -6.168 -6.504 1.00 98.31 113 ALA A C 1
ATOM 864 O O . ALA A 1 113 ? 14.121 -4.978 -6.657 1.00 98.31 113 ALA A O 1
ATOM 865 N N . TRP A 1 114 ? 13.284 -6.621 -5.376 1.00 98.50 114 TRP A N 1
ATOM 866 C CA . TRP A 1 114 ? 12.769 -5.775 -4.301 1.00 98.50 114 TRP A CA 1
ATOM 867 C C . TRP A 1 114 ? 13.747 -4.707 -3.785 1.00 98.50 114 TRP A C 1
ATOM 869 O O . TRP A 1 114 ? 13.312 -3.563 -3.650 1.00 98.50 114 TRP A O 1
ATOM 879 N N . PRO A 1 115 ? 15.050 -4.981 -3.558 1.00 98.62 115 PRO A N 1
ATOM 880 C CA . PRO A 1 115 ? 15.977 -3.942 -3.110 1.00 98.62 115 PRO A CA 1
ATOM 881 C C . PRO A 1 115 ? 16.033 -2.734 -4.055 1.00 98.62 115 PRO A C 1
ATOM 883 O O . PRO A 1 115 ? 16.046 -1.594 -3.595 1.00 98.62 115 PRO A O 1
ATOM 886 N N . GLY A 1 116 ? 16.020 -2.964 -5.371 1.00 98.50 116 GLY A N 1
ATOM 887 C CA . GLY A 1 116 ? 15.969 -1.894 -6.368 1.00 98.50 116 GLY A CA 1
ATOM 888 C C . GLY A 1 116 ? 14.632 -1.152 -6.336 1.00 98.50 116 GLY A C 1
ATOM 889 O O . GLY A 1 116 ? 14.603 0.076 -6.219 1.00 98.50 116 GLY A O 1
ATOM 890 N N . ILE A 1 117 ? 13.524 -1.900 -6.319 1.00 98.69 117 ILE A N 1
ATOM 891 C CA . ILE A 1 117 ? 12.164 -1.343 -6.287 1.00 98.69 117 ILE A CA 1
ATOM 892 C C . ILE A 1 117 ? 11.942 -0.458 -5.053 1.00 98.69 117 ILE A C 1
ATOM 894 O O . ILE A 1 117 ? 11.432 0.659 -5.174 1.00 98.69 117 ILE A O 1
ATOM 898 N N . PHE A 1 118 ? 12.353 -0.919 -3.870 1.00 98.75 118 PHE A N 1
ATOM 899 C CA . PHE A 1 118 ? 12.237 -0.164 -2.625 1.00 98.75 118 PHE A CA 1
ATOM 900 C C . PHE A 1 118 ? 13.034 1.142 -2.682 1.00 98.75 118 PHE A C 1
ATOM 902 O O . PHE A 1 118 ? 12.510 2.203 -2.342 1.00 98.75 118 PHE A O 1
ATOM 909 N N . ARG A 1 119 ? 14.282 1.093 -3.163 1.00 98.50 119 ARG A N 1
ATOM 910 C CA . ARG A 1 119 ? 15.140 2.281 -3.264 1.00 98.50 119 ARG A CA 1
ATOM 911 C C . ARG A 1 119 ? 14.579 3.317 -4.238 1.00 98.50 119 ARG A C 1
ATOM 913 O O . ARG A 1 119 ? 14.538 4.499 -3.899 1.00 98.50 119 ARG A O 1
ATOM 920 N N . TRP A 1 120 ? 14.089 2.885 -5.400 1.00 98.56 120 TRP A N 1
ATOM 921 C CA . TRP A 1 120 ? 13.410 3.765 -6.354 1.00 98.56 120 TRP A CA 1
ATOM 922 C C . TRP A 1 120 ? 12.119 4.356 -5.787 1.00 98.56 120 TRP A C 1
ATOM 924 O O . TRP A 1 120 ? 11.891 5.558 -5.916 1.00 98.56 120 TRP A O 1
ATOM 934 N N . SER A 1 121 ? 11.314 3.546 -5.097 1.00 98.69 121 SER A N 1
ATOM 935 C CA . SER A 1 121 ? 10.106 4.007 -4.404 1.00 98.69 121 SER A CA 1
ATOM 936 C C . SER A 1 121 ? 10.440 5.107 -3.391 1.00 98.69 121 SER A C 1
ATOM 938 O O . SER A 1 121 ? 9.848 6.184 -3.424 1.00 98.69 121 SER A O 1
ATOM 940 N N . ALA A 1 122 ? 11.438 4.877 -2.532 1.00 98.44 122 ALA A N 1
ATOM 941 C CA . ALA A 1 122 ? 11.880 5.844 -1.531 1.00 98.44 122 ALA A CA 1
ATOM 942 C C . ALA A 1 122 ? 12.427 7.134 -2.162 1.00 98.44 122 ALA A C 1
ATOM 944 O O . ALA A 1 122 ? 12.087 8.227 -1.705 1.00 98.44 122 ALA A O 1
ATOM 945 N N . TYR A 1 123 ? 13.225 7.023 -3.229 1.00 97.75 123 TYR A N 1
ATOM 946 C CA . TYR A 1 123 ? 13.737 8.175 -3.974 1.00 97.75 123 TYR A CA 1
ATOM 947 C C . TYR A 1 123 ? 12.602 9.033 -4.547 1.00 97.75 123 TYR A C 1
ATOM 949 O O . TYR A 1 123 ? 12.572 10.242 -4.317 1.00 97.75 123 TYR A O 1
ATOM 957 N N . LEU A 1 124 ? 11.648 8.413 -5.249 1.00 97.69 124 LEU A N 1
ATOM 958 C CA . LEU A 1 124 ? 10.533 9.120 -5.882 1.00 97.69 124 LEU A CA 1
ATOM 959 C C . LEU A 1 124 ? 9.614 9.774 -4.852 1.00 97.69 124 LEU A C 1
ATOM 961 O O . LEU A 1 124 ? 9.234 10.930 -5.025 1.00 97.69 124 LEU A O 1
ATOM 965 N N . LEU A 1 125 ? 9.294 9.073 -3.762 1.00 97.69 125 LEU A N 1
ATOM 966 C CA . LEU A 1 125 ? 8.502 9.637 -2.670 1.00 97.69 125 LEU A CA 1
ATOM 967 C C . LEU A 1 125 ? 9.228 10.804 -2.000 1.00 97.69 125 LEU A C 1
ATOM 969 O O . LEU A 1 125 ? 8.619 11.836 -1.734 1.00 97.69 125 LEU A O 1
ATOM 973 N N . ASN A 1 126 ? 10.538 10.699 -1.779 1.00 96.19 126 ASN A N 1
ATOM 974 C CA . ASN A 1 126 ? 11.296 11.819 -1.241 1.00 96.19 126 ASN A CA 1
ATOM 975 C C . ASN A 1 126 ? 11.245 13.027 -2.176 1.00 96.19 126 ASN A C 1
ATOM 977 O O . ASN A 1 126 ? 10.780 14.083 -1.757 1.00 96.19 126 ASN A O 1
ATOM 981 N N . ALA A 1 127 ? 11.628 12.840 -3.441 1.00 94.19 127 ALA A N 1
ATOM 982 C CA . ALA A 1 127 ? 11.719 13.912 -4.425 1.00 94.19 127 ALA A CA 1
ATOM 983 C C . ALA A 1 127 ? 10.364 14.580 -4.715 1.00 94.19 127 ALA A C 1
ATOM 985 O O . ALA A 1 127 ? 10.282 15.808 -4.777 1.00 94.19 127 ALA A O 1
ATOM 986 N N . ARG A 1 128 ? 9.301 13.782 -4.884 1.00 95.12 128 ARG A N 1
ATOM 987 C CA . ARG A 1 128 ? 7.991 14.263 -5.348 1.00 95.12 128 ARG A CA 1
ATOM 988 C C . ARG A 1 128 ? 6.963 14.453 -4.248 1.00 95.12 128 ARG A C 1
ATOM 990 O O . ARG A 1 128 ? 6.041 15.222 -4.464 1.00 95.12 128 ARG A O 1
ATOM 997 N N . VAL A 1 129 ? 7.077 13.782 -3.099 1.00 95.25 129 VAL A N 1
ATOM 998 C CA . VAL A 1 129 ? 6.054 13.823 -2.032 1.00 95.25 129 VAL A CA 1
ATOM 999 C C . VAL A 1 129 ? 6.507 14.629 -0.825 1.00 95.25 129 VAL A C 1
ATOM 1001 O O . VAL A 1 129 ? 5.749 15.487 -0.358 1.00 95.25 129 VAL A O 1
ATOM 1004 N N . PHE A 1 130 ? 7.720 14.372 -0.330 1.00 93.31 130 PHE A N 1
ATOM 1005 C CA . PHE A 1 130 ? 8.223 14.995 0.898 1.00 93.31 130 PHE A CA 1
ATOM 1006 C C . PHE A 1 130 ? 8.932 16.329 0.662 1.00 93.31 130 PHE A C 1
ATOM 1008 O O . PHE A 1 130 ? 8.788 17.228 1.485 1.00 93.31 130 PHE A O 1
ATOM 1015 N N . THR A 1 131 ? 9.682 16.477 -0.436 1.00 90.38 131 THR A N 1
ATOM 1016 C CA . THR A 1 131 ? 10.455 17.703 -0.717 1.00 90.38 131 THR A CA 1
ATOM 1017 C C . THR A 1 131 ? 9.811 18.631 -1.741 1.00 90.38 131 THR A C 1
ATOM 1019 O O . THR A 1 131 ? 10.283 19.752 -1.920 1.00 90.38 131 THR A O 1
ATOM 1022 N N . ALA A 1 132 ? 8.770 18.182 -2.444 1.00 83.44 132 ALA A N 1
ATOM 1023 C CA . ALA A 1 132 ? 8.137 18.983 -3.482 1.00 83.44 132 ALA A CA 1
ATOM 1024 C C . ALA A 1 132 ? 7.498 20.257 -2.908 1.00 83.44 132 ALA A C 1
ATOM 1026 O O . ALA A 1 132 ? 6.885 20.241 -1.839 1.00 83.44 132 ALA A O 1
ATOM 1027 N N . ALA A 1 133 ? 7.612 21.361 -3.651 1.00 81.38 133 ALA A N 1
ATOM 1028 C CA . ALA A 1 133 ? 6.913 22.601 -3.330 1.00 81.38 133 ALA A CA 1
ATOM 1029 C C . ALA A 1 133 ? 5.388 22.383 -3.319 1.00 81.38 133 ALA A C 1
ATOM 1031 O O . ALA A 1 133 ? 4.877 21.524 -4.032 1.00 81.38 133 ALA A O 1
ATOM 1032 N N . THR A 1 134 ? 4.645 23.180 -2.554 1.00 79.69 134 THR A N 1
ATOM 1033 C CA . THR A 1 134 ? 3.184 23.064 -2.369 1.00 79.69 134 THR A CA 1
ATOM 1034 C C . THR A 1 134 ? 2.392 23.882 -3.400 1.00 79.69 134 THR A C 1
ATOM 1036 O O . THR A 1 134 ? 1.622 24.781 -3.066 1.00 79.69 134 THR A O 1
ATOM 1039 N N . SER A 1 135 ? 2.597 23.596 -4.686 1.00 78.56 135 SER A N 1
ATOM 1040 C CA . SER A 1 135 ? 1.806 24.150 -5.796 1.00 78.56 135 SER A CA 1
ATOM 1041 C C . SER A 1 135 ? 0.652 23.216 -6.195 1.00 78.56 135 SER A C 1
ATOM 1043 O O . SER A 1 135 ? 0.693 22.018 -5.940 1.00 78.56 135 SER A O 1
ATOM 1045 N N . ALA A 1 136 ? -0.384 23.726 -6.868 1.00 71.69 136 ALA A N 1
ATOM 1046 C CA . ALA A 1 136 ? -1.516 22.885 -7.285 1.00 71.69 136 ALA A CA 1
ATOM 1047 C C . ALA A 1 136 ? -1.115 21.770 -8.274 1.00 71.69 136 ALA A C 1
ATOM 1049 O O . ALA A 1 136 ? -1.609 20.650 -8.166 1.00 71.69 136 ALA A O 1
ATOM 1050 N N . SER A 1 137 ? -0.199 22.048 -9.211 1.00 74.44 137 SER A N 1
ATOM 1051 C CA . SER A 1 137 ? 0.321 21.029 -10.133 1.00 74.44 137 SER A CA 1
ATOM 1052 C C . SER A 1 137 ? 1.148 19.971 -9.406 1.00 74.44 137 SER A C 1
ATOM 1054 O O . SER A 1 137 ? 1.063 18.792 -9.742 1.00 74.44 137 SER A O 1
ATOM 1056 N N . SER A 1 138 ? 1.898 20.371 -8.376 1.00 85.62 138 SER A N 1
ATOM 1057 C CA . SER A 1 138 ? 2.652 19.416 -7.569 1.00 85.62 138 SER A CA 1
ATOM 1058 C C . SER A 1 138 ? 1.761 18.598 -6.635 1.00 85.62 138 SER A C 1
ATOM 1060 O O . SER A 1 138 ? 2.098 17.452 -6.393 1.00 85.62 138 SER A O 1
ATOM 1062 N N . GLU A 1 139 ? 0.598 19.078 -6.178 1.00 91.38 139 GLU A N 1
ATOM 1063 C CA . GLU A 1 139 ? -0.339 18.250 -5.391 1.00 91.38 139 GLU A CA 1
ATOM 1064 C C . GLU A 1 139 ? -0.839 17.020 -6.169 1.00 91.38 139 GLU A C 1
ATOM 1066 O O . GLU A 1 139 ? -0.793 15.901 -5.655 1.00 91.38 139 GLU A O 1
ATOM 1071 N N . GLN A 1 140 ? -1.235 17.181 -7.437 1.00 93.62 140 GLN A N 1
ATOM 1072 C CA . GLN A 1 140 ? -1.653 16.028 -8.243 1.00 93.62 140 GLN A CA 1
ATOM 1073 C C . GLN A 1 140 ? -0.480 15.079 -8.536 1.00 93.62 140 GLN A C 1
ATOM 1075 O O . GLN A 1 140 ? -0.666 13.860 -8.554 1.00 93.62 140 GLN A O 1
ATOM 1080 N N . GLU A 1 141 ? 0.732 15.604 -8.736 1.00 93.56 141 GLU A N 1
ATOM 1081 C CA . GLU A 1 141 ? 1.938 14.780 -8.891 1.00 93.56 141 GLU A CA 1
ATOM 1082 C C . GLU A 1 141 ? 2.265 14.004 -7.604 1.00 93.56 141 GLU A C 1
ATOM 1084 O O . GLU A 1 141 ? 2.576 12.809 -7.666 1.00 93.56 141 GLU A O 1
ATOM 1089 N N . ARG A 1 142 ? 2.126 14.647 -6.436 1.00 95.00 142 ARG A N 1
ATOM 1090 C CA . ARG A 1 142 ? 2.257 14.024 -5.110 1.00 95.00 142 ARG A CA 1
ATOM 1091 C C . ARG A 1 142 ? 1.275 12.868 -4.975 1.00 95.00 142 ARG A C 1
ATOM 1093 O O . ARG A 1 142 ? 1.703 11.746 -4.714 1.00 95.00 142 ARG A O 1
ATOM 1100 N N . ARG A 1 143 ? -0.014 13.122 -5.233 1.00 95.56 143 ARG A N 1
ATOM 1101 C CA . ARG A 1 143 ? -1.081 12.110 -5.192 1.00 95.56 143 ARG A CA 1
ATOM 1102 C C . ARG A 1 143 ? -0.789 10.943 -6.132 1.00 95.56 143 ARG A C 1
ATOM 1104 O O . ARG A 1 143 ? -0.776 9.799 -5.695 1.00 95.56 143 ARG A O 1
ATOM 1111 N N . THR A 1 144 ? -0.474 11.231 -7.392 1.00 95.88 144 THR A N 1
ATOM 1112 C CA . THR A 1 144 ? -0.187 10.207 -8.412 1.00 95.88 144 THR A CA 1
ATOM 1113 C C . THR A 1 144 ? 1.021 9.352 -8.028 1.00 95.88 144 THR A C 1
ATOM 1115 O O . THR A 1 144 ? 0.995 8.132 -8.191 1.00 95.88 144 THR A O 1
ATOM 1118 N N . THR A 1 145 ? 2.074 9.965 -7.475 1.00 97.31 145 THR A N 1
ATOM 1119 C CA . THR A 1 145 ? 3.267 9.241 -7.013 1.00 97.31 145 THR A CA 1
ATOM 1120 C C . THR A 1 145 ? 2.946 8.353 -5.809 1.00 97.31 145 THR A C 1
ATOM 1122 O O . THR A 1 145 ? 3.362 7.195 -5.787 1.00 97.31 145 THR A O 1
ATOM 1125 N N . MET A 1 146 ? 2.188 8.866 -4.831 1.00 97.69 146 MET A N 1
ATOM 1126 C CA . MET A 1 146 ? 1.741 8.089 -3.669 1.00 97.69 146 MET A CA 1
ATOM 1127 C C . MET A 1 146 ? 0.902 6.887 -4.094 1.00 97.69 146 MET A C 1
ATOM 1129 O O . MET A 1 146 ? 1.214 5.768 -3.692 1.00 97.69 146 MET A O 1
ATOM 1133 N N . ASP A 1 147 ? -0.107 7.106 -4.938 1.00 97.12 147 ASP A N 1
ATOM 1134 C CA . ASP A 1 147 ? -0.987 6.045 -5.419 1.00 97.12 147 ASP A CA 1
ATOM 1135 C C . ASP A 1 147 ? -0.201 5.000 -6.216 1.00 97.12 147 ASP A C 1
ATOM 1137 O O . ASP A 1 147 ? -0.365 3.810 -5.972 1.00 97.12 147 ASP A O 1
ATOM 1141 N N . THR A 1 148 ? 0.699 5.420 -7.111 1.00 97.62 148 THR A N 1
ATOM 1142 C CA . THR A 1 148 ? 1.523 4.503 -7.916 1.00 97.62 148 THR A CA 1
ATOM 1143 C C . THR A 1 148 ? 2.396 3.617 -7.031 1.00 97.62 148 THR A C 1
ATOM 1145 O O . THR A 1 148 ? 2.360 2.393 -7.135 1.00 97.62 148 THR A O 1
ATOM 1148 N N . VAL A 1 149 ? 3.163 4.217 -6.117 1.00 98.44 149 VAL A N 1
ATOM 1149 C CA . VAL A 1 149 ? 4.066 3.454 -5.247 1.00 98.44 149 VAL A CA 1
ATOM 1150 C C . VAL A 1 149 ? 3.278 2.536 -4.314 1.00 98.44 149 VAL A C 1
ATOM 1152 O O . VAL A 1 149 ? 3.602 1.355 -4.206 1.00 98.44 149 VAL A O 1
ATOM 1155 N N . CYS A 1 150 ? 2.219 3.039 -3.676 1.00 98.44 150 CYS A N 1
ATOM 1156 C CA . CYS A 1 150 ? 1.450 2.243 -2.722 1.00 98.44 150 CYS A CA 1
ATOM 1157 C C . CYS A 1 150 ? 0.635 1.141 -3.412 1.00 98.44 150 CYS A C 1
ATOM 1159 O O . CYS A 1 150 ? 0.560 0.042 -2.878 1.00 98.44 150 CYS A O 1
ATOM 1161 N N . SER A 1 151 ? 0.091 1.377 -4.610 1.00 97.69 151 SER A N 1
ATOM 1162 C CA . SER A 1 151 ? -0.592 0.329 -5.389 1.00 97.69 151 SER A CA 1
ATOM 1163 C C . SER A 1 151 ? 0.377 -0.777 -5.796 1.00 97.69 151 SER A C 1
ATOM 1165 O O . SER A 1 151 ? 0.063 -1.954 -5.653 1.00 97.69 151 SER A O 1
ATOM 1167 N N . CYS A 1 152 ? 1.579 -0.405 -6.249 1.00 98.00 152 CYS A N 1
ATOM 1168 C CA . CYS A 1 152 ? 2.642 -1.354 -6.562 1.00 98.00 152 CYS A CA 1
ATOM 1169 C C . CYS A 1 152 ? 3.014 -2.203 -5.334 1.00 98.00 152 CYS A C 1
ATOM 1171 O O . CYS A 1 152 ? 3.117 -3.422 -5.436 1.00 98.00 152 CYS A O 1
ATOM 1173 N N . TRP A 1 153 ? 3.181 -1.581 -4.164 1.00 98.38 153 TRP A N 1
ATOM 1174 C CA . TRP A 1 153 ? 3.509 -2.295 -2.927 1.00 98.38 153 TRP A CA 1
ATOM 1175 C C . TRP A 1 153 ? 2.363 -3.194 -2.459 1.00 98.38 153 TRP A C 1
ATOM 1177 O O . TRP A 1 153 ? 2.599 -4.340 -2.090 1.00 98.38 153 TRP A O 1
ATOM 1187 N N . TYR A 1 154 ? 1.125 -2.708 -2.512 1.00 97.75 154 TYR A N 1
ATOM 1188 C CA . TYR A 1 154 ? -0.049 -3.499 -2.159 1.00 97.75 154 TYR A CA 1
ATOM 1189 C C . TYR A 1 154 ? -0.199 -4.726 -3.071 1.00 97.75 154 TYR A C 1
ATOM 1191 O O . TYR A 1 154 ? -0.412 -5.831 -2.580 1.00 97.75 154 TYR A O 1
ATOM 1199 N N . ALA A 1 155 ? 0.020 -4.574 -4.383 1.00 97.19 155 ALA A N 1
ATOM 1200 C CA . ALA A 1 155 ? -0.003 -5.693 -5.325 1.00 97.19 155 ALA A CA 1
ATOM 1201 C C . ALA A 1 155 ? 1.034 -6.778 -4.979 1.00 97.19 155 ALA A C 1
ATOM 1203 O O . ALA A 1 155 ? 0.757 -7.967 -5.131 1.00 97.19 155 ALA A O 1
ATOM 1204 N N . PHE A 1 156 ? 2.212 -6.391 -4.480 1.00 98.12 156 PHE A N 1
ATOM 1205 C CA . PHE A 1 156 ? 3.290 -7.323 -4.136 1.00 98.12 156 PHE A CA 1
ATOM 1206 C C . PHE A 1 156 ? 2.991 -8.225 -2.948 1.00 98.12 156 PHE A C 1
ATOM 1208 O O . PHE A 1 156 ? 3.552 -9.315 -2.868 1.00 98.12 156 PHE A O 1
ATOM 1215 N N . VAL A 1 157 ? 2.094 -7.807 -2.057 1.00 96.94 157 VAL A N 1
ATOM 1216 C CA . VAL A 1 157 ? 1.697 -8.598 -0.885 1.00 96.94 157 VAL A CA 1
ATOM 1217 C C . VAL A 1 157 ? 1.007 -9.902 -1.300 1.00 96.94 157 VAL A C 1
ATOM 1219 O O . VAL A 1 157 ? 1.057 -10.874 -0.554 1.00 96.94 157 VAL A O 1
ATOM 1222 N N . ALA A 1 158 ? 0.435 -9.964 -2.508 1.00 95.62 158 ALA A N 1
ATOM 1223 C CA . ALA A 1 158 ? -0.165 -11.185 -3.042 1.00 95.62 158 ALA A CA 1
ATOM 1224 C C . ALA A 1 158 ? 0.853 -12.311 -3.319 1.00 95.62 158 ALA A C 1
ATOM 1226 O O . ALA A 1 158 ? 0.455 -13.474 -3.362 1.00 95.62 158 ALA A O 1
ATOM 1227 N N . ALA A 1 159 ? 2.138 -11.985 -3.508 1.00 96.81 159 ALA A N 1
ATOM 1228 C CA . ALA A 1 159 ? 3.186 -12.979 -3.729 1.00 96.81 159 ALA A CA 1
ATOM 1229 C C . ALA A 1 159 ? 3.631 -13.631 -2.414 1.00 96.81 159 ALA A C 1
ATOM 1231 O O . ALA A 1 159 ? 3.814 -12.965 -1.391 1.00 96.81 159 ALA A O 1
ATOM 1232 N N . GLU A 1 160 ? 3.889 -14.936 -2.461 1.00 95.69 160 GLU A N 1
ATOM 1233 C CA . GLU A 1 160 ? 4.265 -15.723 -1.292 1.00 95.69 160 GLU A CA 1
ATOM 1234 C C . GLU A 1 160 ? 5.524 -15.158 -0.611 1.00 95.69 160 GLU A C 1
ATOM 1236 O O . GLU A 1 160 ? 6.559 -14.909 -1.237 1.00 95.69 160 GLU A O 1
ATOM 1241 N N . GLY A 1 161 ? 5.431 -14.911 0.699 1.00 96.62 161 GLY A N 1
ATOM 1242 C CA . GLY A 1 161 ? 6.528 -14.408 1.531 1.00 96.62 161 GLY A CA 1
ATOM 1243 C C . GLY A 1 161 ? 6.950 -12.953 1.276 1.00 96.62 161 GLY A C 1
ATOM 1244 O O . GLY A 1 161 ? 7.758 -12.419 2.039 1.00 96.62 161 GLY A O 1
ATOM 1245 N N . MET A 1 162 ? 6.416 -12.270 0.256 1.00 97.75 162 MET A N 1
ATOM 1246 C CA . MET A 1 162 ? 6.798 -10.883 -0.039 1.00 97.75 162 MET A CA 1
ATOM 1247 C C . MET A 1 162 ? 6.383 -9.914 1.059 1.00 97.75 162 MET A C 1
ATOM 1249 O O . MET A 1 162 ? 7.154 -9.015 1.388 1.00 97.75 162 MET A O 1
ATOM 1253 N N . GLN A 1 163 ? 5.221 -10.135 1.674 1.00 97.31 163 GLN A N 1
ATOM 1254 C CA . GLN A 1 163 ? 4.752 -9.347 2.811 1.00 97.31 163 GLN A CA 1
ATOM 1255 C C . GLN A 1 163 ? 5.809 -9.276 3.928 1.00 97.31 163 GLN A C 1
ATOM 1257 O O . GLN A 1 163 ? 6.131 -8.194 4.416 1.00 97.31 163 GLN A O 1
ATOM 1262 N N . GLN A 1 164 ? 6.422 -10.416 4.268 1.00 97.94 164 GLN A N 1
ATOM 1263 C CA . GLN A 1 164 ? 7.474 -10.501 5.281 1.00 97.94 164 GLN A CA 1
ATOM 1264 C C . GLN A 1 164 ? 8.759 -9.794 4.838 1.00 97.94 164 GLN A C 1
ATOM 1266 O O . GLN A 1 164 ? 9.330 -9.032 5.614 1.00 97.94 164 GLN A O 1
ATOM 1271 N N . VAL A 1 165 ? 9.199 -9.995 3.592 1.00 98.31 165 VAL A N 1
ATOM 1272 C CA . VAL A 1 165 ? 10.398 -9.334 3.044 1.00 98.31 165 VAL A CA 1
ATOM 1273 C C . VAL A 1 165 ? 10.250 -7.813 3.068 1.00 98.31 165 VAL A C 1
ATOM 1275 O O . VAL A 1 165 ? 11.151 -7.092 3.505 1.00 98.31 165 VAL A O 1
ATOM 1278 N N . MET A 1 166 ? 9.097 -7.313 2.627 1.00 98.44 166 MET A N 1
ATOM 1279 C CA . MET A 1 166 ? 8.785 -5.890 2.622 1.00 98.44 166 MET A CA 1
ATOM 1280 C C . MET A 1 166 ? 8.703 -5.342 4.047 1.00 98.44 166 MET A C 1
ATOM 1282 O O . MET A 1 166 ? 9.318 -4.315 4.333 1.00 98.44 166 MET A O 1
ATOM 1286 N N . ALA A 1 167 ? 8.021 -6.045 4.958 1.00 98.06 167 ALA A N 1
ATOM 1287 C CA . ALA A 1 167 ? 7.917 -5.635 6.352 1.00 98.06 167 ALA A CA 1
ATOM 1288 C C . ALA A 1 167 ? 9.301 -5.582 7.002 1.00 98.06 167 ALA A C 1
ATOM 1290 O O . ALA A 1 167 ? 9.628 -4.584 7.625 1.00 98.06 167 ALA A O 1
ATOM 1291 N N . GLN A 1 168 ? 10.169 -6.572 6.787 1.00 97.81 168 GLN A N 1
ATOM 1292 C CA . GLN A 1 168 ? 11.529 -6.613 7.343 1.00 97.81 168 GLN A CA 1
ATOM 1293 C C . GLN A 1 168 ? 12.497 -5.604 6.710 1.00 97.81 168 GLN A C 1
ATOM 1295 O O . GLN A 1 168 ? 13.556 -5.325 7.273 1.00 97.81 168 GLN A O 1
ATOM 1300 N N . THR A 1 169 ? 12.149 -5.014 5.565 1.00 98.44 169 THR A N 1
ATOM 1301 C CA . THR A 1 169 ? 12.997 -4.013 4.916 1.00 98.44 169 THR A CA 1
ATOM 1302 C C . THR A 1 169 ? 13.087 -2.755 5.781 1.00 98.44 169 THR A C 1
ATOM 1304 O O . THR A 1 169 ? 12.079 -2.137 6.151 1.00 98.44 169 THR A O 1
ATOM 1307 N N . GLN A 1 170 ? 14.317 -2.361 6.120 1.00 98.06 170 GLN A N 1
ATOM 1308 C CA . GLN A 1 170 ? 14.576 -1.183 6.941 1.00 98.06 170 GLN A CA 1
ATOM 1309 C C . GLN A 1 170 ? 14.017 0.073 6.262 1.00 98.06 170 GLN A C 1
ATOM 1311 O O . GLN A 1 170 ? 14.361 0.389 5.126 1.00 98.06 170 GLN A O 1
ATOM 1316 N N . GLY A 1 171 ? 13.162 0.805 6.975 1.00 97.94 171 GLY A N 1
ATOM 1317 C CA . GLY A 1 171 ? 12.535 2.024 6.475 1.00 97.94 171 GLY A CA 1
ATOM 1318 C C . GLY A 1 171 ? 11.205 1.821 5.746 1.00 97.94 171 GLY A C 1
ATOM 1319 O O . GLY A 1 171 ? 10.518 2.813 5.534 1.00 97.94 171 GLY A O 1
ATOM 1320 N N . ALA A 1 172 ? 10.798 0.597 5.381 1.00 98.44 172 ALA A N 1
ATOM 1321 C CA . ALA A 1 172 ? 9.551 0.377 4.636 1.00 98.44 172 ALA A CA 1
ATOM 1322 C C . ALA A 1 172 ? 8.295 0.723 5.455 1.00 98.44 172 ALA A C 1
ATOM 1324 O O . ALA A 1 172 ? 7.476 1.534 5.017 1.00 98.44 172 ALA A O 1
ATOM 1325 N N . VAL A 1 173 ? 8.181 0.182 6.674 1.00 98.56 173 VAL A N 1
ATOM 1326 C CA . VAL A 1 173 ? 7.076 0.495 7.600 1.00 98.56 173 VAL A CA 1
ATOM 1327 C C . VAL A 1 173 ? 7.093 1.975 7.987 1.00 98.56 173 VAL A C 1
ATOM 1329 O O . VAL A 1 173 ? 6.051 2.629 8.026 1.00 98.56 173 VAL A O 1
ATOM 1332 N N . GLU A 1 174 ? 8.276 2.541 8.235 1.00 98.38 174 GLU A N 1
ATOM 1333 C CA . GLU A 1 174 ? 8.439 3.953 8.581 1.00 98.38 174 GLU A CA 1
ATOM 1334 C C . GLU A 1 174 ? 7.997 4.873 7.436 1.00 98.38 174 GLU A C 1
ATOM 1336 O O . GLU A 1 174 ? 7.341 5.889 7.672 1.00 98.38 174 GLU A O 1
ATOM 1341 N N . LEU A 1 175 ? 8.339 4.516 6.196 1.00 98.44 175 LEU A N 1
ATOM 1342 C CA . LEU A 1 175 ? 7.970 5.263 5.001 1.00 98.44 175 LEU A CA 1
ATOM 1343 C C . LEU A 1 175 ? 6.453 5.269 4.807 1.00 98.44 175 LEU A C 1
ATOM 1345 O O . LEU A 1 175 ? 5.871 6.344 4.676 1.00 98.44 175 LEU A O 1
ATOM 1349 N N . LEU A 1 176 ? 5.801 4.105 4.870 1.00 98.44 176 LEU A N 1
ATOM 1350 C CA . LEU A 1 176 ? 4.341 4.029 4.768 1.00 98.44 176 LEU A CA 1
ATOM 1351 C C . LEU A 1 176 ? 3.624 4.700 5.928 1.00 98.44 176 LEU A C 1
ATOM 1353 O O . LEU A 1 176 ? 2.589 5.315 5.706 1.00 98.44 176 LEU A O 1
ATOM 1357 N N . THR A 1 177 ? 4.183 4.659 7.138 1.00 98.50 177 THR A N 1
ATOM 1358 C CA . THR A 1 177 ? 3.622 5.406 8.270 1.00 98.50 177 THR A CA 1
ATOM 1359 C C . THR A 1 177 ? 3.573 6.901 7.951 1.00 98.50 177 THR A C 1
ATOM 1361 O O . THR A 1 177 ? 2.539 7.535 8.149 1.00 98.50 177 THR A O 1
ATOM 1364 N N . LYS A 1 178 ? 4.656 7.465 7.400 1.00 97.75 178 LYS A N 1
ATOM 1365 C CA . LYS A 1 178 ? 4.704 8.881 7.001 1.00 97.75 178 LYS A CA 1
ATOM 1366 C C . LYS A 1 178 ? 3.721 9.198 5.876 1.00 97.75 178 LYS A C 1
ATOM 1368 O O . LYS A 1 178 ? 3.011 10.197 5.959 1.00 97.75 178 LYS A O 1
ATOM 1373 N N . LEU A 1 179 ? 3.650 8.349 4.848 1.00 97.75 179 LEU A N 1
ATOM 1374 C CA . LEU A 1 179 ? 2.679 8.524 3.762 1.00 97.75 179 LEU A CA 1
ATOM 1375 C C . LEU A 1 179 ? 1.250 8.473 4.288 1.00 97.75 179 LEU A C 1
ATOM 1377 O O . LEU A 1 179 ? 0.445 9.335 3.950 1.00 97.75 179 LEU A O 1
ATOM 1381 N N . TRP A 1 180 ? 0.955 7.509 5.157 1.00 97.56 180 TRP A N 1
ATOM 1382 C CA . TRP A 1 180 ? -0.351 7.375 5.776 1.00 97.56 180 TRP A CA 1
ATOM 1383 C C . TRP A 1 180 ? -0.686 8.607 6.608 1.00 97.56 180 TRP A C 1
ATOM 1385 O O . TRP A 1 180 ? -1.783 9.116 6.452 1.00 97.56 180 TRP A O 1
ATOM 1395 N N . GLN A 1 181 ? 0.238 9.183 7.385 1.00 96.44 181 GLN A N 1
ATOM 1396 C CA . GLN A 1 181 ? -0.004 10.456 8.083 1.00 96.44 181 GLN A CA 1
ATOM 1397 C C . GLN A 1 181 ? -0.390 11.596 7.128 1.00 96.44 181 GLN A C 1
ATOM 1399 O O . GLN A 1 181 ? -1.343 12.316 7.411 1.00 96.44 181 GLN A O 1
ATOM 1404 N N . MET A 1 182 ? 0.304 11.719 5.995 1.00 95.19 182 MET A N 1
ATOM 1405 C CA . MET A 1 182 ? 0.113 12.802 5.020 1.00 95.19 182 MET A CA 1
ATOM 1406 C C . MET A 1 182 ? -1.079 12.603 4.079 1.00 95.19 182 MET A C 1
ATOM 1408 O O . MET A 1 182 ? -1.510 13.545 3.422 1.00 95.19 182 MET A O 1
ATOM 1412 N N . ASP A 1 183 ? -1.605 11.386 3.976 1.00 94.81 183 ASP A N 1
ATOM 1413 C CA . ASP A 1 183 ? -2.570 11.000 2.944 1.00 94.81 183 ASP A CA 1
ATOM 1414 C C . ASP A 1 183 ? -3.855 11.849 2.924 1.00 94.81 183 ASP A C 1
ATOM 1416 O O . ASP A 1 183 ? -4.418 12.081 1.858 1.00 94.81 183 ASP A O 1
ATOM 1420 N N . GLN A 1 184 ? -4.297 12.374 4.070 1.00 89.56 184 GLN A N 1
ATOM 1421 C CA . GLN A 1 184 ? -5.452 13.284 4.134 1.00 89.56 184 GLN A CA 1
ATOM 1422 C C . GLN A 1 184 ? -5.125 14.728 3.729 1.00 89.56 184 GLN A C 1
ATOM 1424 O O . GLN A 1 184 ? -6.029 15.464 3.337 1.00 89.56 184 GLN A O 1
ATOM 1429 N N . ASP A 1 185 ? -3.857 15.126 3.813 1.00 89.25 185 ASP A N 1
ATOM 1430 C CA . ASP A 1 185 ? -3.415 16.493 3.534 1.00 89.25 185 ASP A CA 1
ATOM 1431 C C . ASP A 1 185 ? -3.104 16.704 2.049 1.00 89.25 185 ASP A C 1
ATOM 1433 O O . ASP A 1 185 ? -3.203 17.825 1.544 1.00 89.25 185 ASP A O 1
ATOM 1437 N N . VAL A 1 186 ? -2.730 15.633 1.340 1.00 87.50 186 VAL A N 1
ATOM 1438 C CA . VAL A 1 186 ? -2.415 15.689 -0.091 1.00 87.50 186 VAL A CA 1
ATOM 1439 C C . VAL A 1 186 ? -3.701 15.825 -0.896 1.00 87.50 186 VAL A C 1
ATOM 1441 O O . VAL A 1 186 ? -4.559 14.936 -0.904 1.00 87.50 186 VAL A O 1
ATOM 1444 N N . ARG A 1 187 ? -3.839 16.941 -1.610 1.00 86.38 187 ARG A N 1
ATOM 1445 C CA . ARG A 1 187 ? -4.999 17.185 -2.474 1.00 86.38 187 ARG A CA 1
ATOM 1446 C C . ARG A 1 187 ? -4.808 16.474 -3.811 1.00 86.38 187 ARG A C 1
ATOM 1448 O O . ARG A 1 187 ? -3.690 16.217 -4.237 1.00 86.38 187 ARG A O 1
ATOM 1455 N N . GLY A 1 188 ? -5.907 16.166 -4.486 1.00 87.00 188 GLY A N 1
ATOM 1456 C CA . GLY A 1 188 ? -5.877 15.543 -5.808 1.00 87.00 188 GLY A CA 1
ATOM 1457 C C . GLY A 1 188 ? -6.866 14.399 -5.921 1.00 87.00 188 GLY A C 1
ATOM 1458 O O . GLY A 1 188 ? -7.314 13.836 -4.920 1.00 87.00 188 GLY A O 1
ATOM 1459 N N . GLN A 1 189 ? -7.212 14.071 -7.159 1.00 89.12 189 GLN A N 1
ATOM 1460 C CA . GLN A 1 189 ? -8.064 12.927 -7.433 1.00 89.12 189 GLN A CA 1
ATOM 1461 C C . GLN A 1 189 ? -7.219 11.657 -7.331 1.00 89.12 189 GLN A C 1
ATOM 1463 O O . GLN A 1 189 ? -6.121 11.596 -7.894 1.00 89.12 189 GLN A O 1
ATOM 1468 N N . ARG A 1 190 ? -7.731 10.664 -6.596 1.00 88.88 190 ARG A N 1
ATOM 1469 C CA . ARG A 1 190 ? -7.127 9.332 -6.553 1.00 88.88 190 ARG A CA 1
ATOM 1470 C C . ARG A 1 190 ? -7.138 8.733 -7.958 1.00 88.88 190 ARG A C 1
ATOM 1472 O O . ARG A 1 190 ? -8.105 8.891 -8.699 1.00 88.88 190 ARG A O 1
ATOM 1479 N N . THR A 1 191 ? -6.050 8.069 -8.314 1.00 86.81 191 THR A N 1
ATOM 1480 C CA . THR A 1 191 ? -5.917 7.356 -9.596 1.00 86.81 191 THR A CA 1
ATOM 1481 C C . THR A 1 191 ? -6.562 5.973 -9.567 1.00 86.81 191 THR A C 1
ATOM 1483 O O . THR A 1 191 ? -6.871 5.417 -10.617 1.00 86.81 191 THR A O 1
ATOM 1486 N N . VAL A 1 192 ? -6.776 5.438 -8.364 1.00 87.19 192 VAL A N 1
ATOM 1487 C CA . VAL A 1 192 ? -7.391 4.139 -8.091 1.00 87.19 192 VAL A CA 1
ATOM 1488 C C . VAL A 1 192 ? -8.472 4.344 -7.030 1.00 87.19 192 VAL A C 1
ATOM 1490 O O . VAL A 1 192 ? -8.293 5.141 -6.109 1.00 87.19 192 VAL A O 1
ATOM 1493 N N . ASP A 1 193 ? -9.587 3.625 -7.146 1.00 89.44 193 ASP A N 1
ATOM 1494 C CA . ASP A 1 193 ? -10.723 3.772 -6.224 1.00 89.44 193 ASP A CA 1
ATOM 1495 C C . ASP A 1 193 ? -10.414 3.254 -4.806 1.00 89.44 193 ASP A C 1
ATOM 1497 O O . ASP A 1 193 ? -11.004 3.701 -3.825 1.00 89.44 193 ASP A O 1
ATOM 1501 N N . ILE A 1 194 ? -9.420 2.376 -4.673 1.00 92.19 194 ILE A N 1
ATOM 1502 C CA . ILE A 1 194 ? -8.952 1.827 -3.397 1.00 92.19 194 ILE A CA 1
ATOM 1503 C C . ILE A 1 194 ? -8.085 2.871 -2.666 1.00 92.19 194 ILE A C 1
ATOM 1505 O O . ILE A 1 194 ? -7.268 3.547 -3.297 1.00 92.19 194 ILE A O 1
ATOM 1509 N N . PRO A 1 195 ? -8.175 3.007 -1.327 1.00 95.44 195 PRO A N 1
ATOM 1510 C CA . PRO A 1 195 ? -7.266 3.850 -0.548 1.00 95.44 195 PRO A CA 1
ATOM 1511 C C . PRO A 1 195 ? -5.856 3.228 -0.472 1.00 95.44 195 PRO A C 1
ATOM 1513 O O . PRO A 1 195 ? -5.446 2.716 0.569 1.00 95.44 195 PRO A O 1
ATOM 1516 N N . CYS A 1 196 ? -5.093 3.275 -1.570 1.00 96.31 196 CYS A N 1
ATOM 1517 C CA . CYS A 1 196 ? -3.855 2.506 -1.749 1.00 96.31 196 CYS A CA 1
ATOM 1518 C C . CYS A 1 196 ? -2.811 2.727 -0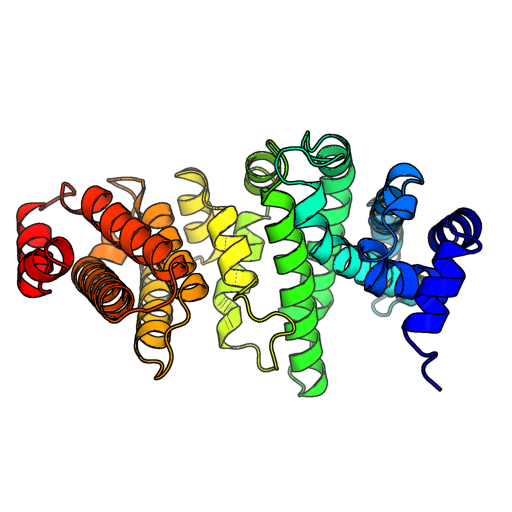.649 1.00 96.31 196 CYS A C 1
ATOM 1520 O O . CYS A 1 196 ? -2.129 1.783 -0.263 1.00 96.31 196 CYS A O 1
ATOM 1522 N N . VAL A 1 197 ? -2.698 3.944 -0.104 1.00 97.88 197 VAL A N 1
ATOM 1523 C CA . VAL A 1 197 ? -1.785 4.227 1.017 1.00 97.88 197 VAL A CA 1
ATOM 1524 C C . VAL A 1 197 ? -2.193 3.451 2.270 1.00 97.88 197 VAL A C 1
ATOM 1526 O O . VAL A 1 197 ? -1.341 2.855 2.921 1.00 97.88 197 VAL A O 1
ATOM 1529 N N . ALA A 1 198 ? -3.488 3.435 2.602 1.00 98.19 198 ALA A N 1
ATOM 1530 C CA . ALA A 1 198 ? -4.004 2.677 3.737 1.00 98.19 198 ALA A CA 1
ATOM 1531 C C . ALA A 1 198 ? -3.911 1.167 3.487 1.00 98.19 198 ALA A C 1
ATOM 1533 O O . ALA A 1 198 ? -3.501 0.447 4.387 1.00 98.19 198 ALA A O 1
ATOM 1534 N N . ALA A 1 199 ? -4.206 0.708 2.267 1.00 98.12 199 ALA A N 1
ATOM 1535 C CA . ALA A 1 199 ? -4.110 -0.699 1.883 1.00 98.12 199 ALA A CA 1
ATOM 1536 C C . ALA A 1 199 ? -2.668 -1.229 1.986 1.00 98.12 199 ALA A C 1
ATOM 1538 O O . ALA A 1 199 ? -2.421 -2.268 2.590 1.00 98.12 199 ALA A O 1
ATOM 1539 N N . ALA A 1 200 ? -1.691 -0.492 1.447 1.00 98.31 200 ALA A N 1
ATOM 1540 C CA . ALA A 1 200 ? -0.277 -0.854 1.544 1.00 98.31 200 ALA A CA 1
ATOM 1541 C C . ALA A 1 200 ? 0.241 -0.784 2.988 1.00 98.31 200 ALA A C 1
ATOM 1543 O O . ALA A 1 200 ? 1.071 -1.600 3.384 1.00 98.31 200 ALA A O 1
ATOM 1544 N N . PHE A 1 201 ? -0.239 0.191 3.768 1.00 98.38 201 PHE A N 1
ATOM 1545 C CA . PHE A 1 201 ? 0.086 0.309 5.185 1.00 98.38 201 PHE A CA 1
ATOM 1546 C C . PHE A 1 201 ? -0.434 -0.890 5.974 1.00 98.38 201 PHE A C 1
ATOM 1548 O O . PHE A 1 201 ? 0.369 -1.564 6.609 1.00 98.38 201 PHE A O 1
ATOM 1555 N N . ASP A 1 202 ? -1.731 -1.182 5.876 1.00 98.31 202 ASP A N 1
ATOM 1556 C CA . ASP A 1 202 ? -2.381 -2.334 6.500 1.00 98.31 202 ASP A CA 1
ATOM 1557 C C . ASP A 1 202 ? -1.648 -3.641 6.187 1.00 98.31 202 ASP A C 1
ATOM 1559 O O . ASP A 1 202 ? -1.228 -4.372 7.087 1.00 98.31 202 ASP A O 1
ATOM 1563 N N . ALA A 1 203 ? -1.369 -3.855 4.902 1.00 97.44 203 ALA A N 1
ATOM 1564 C CA . ALA A 1 203 ? -0.708 -5.047 4.416 1.00 97.44 203 ALA A CA 1
ATOM 1565 C C . ALA A 1 203 ? 0.710 -5.256 4.976 1.00 97.44 203 ALA A C 1
ATOM 1567 O O . ALA A 1 203 ? 1.226 -6.365 4.893 1.00 97.44 203 ALA A O 1
ATOM 1568 N N . LEU A 1 204 ? 1.359 -4.242 5.555 1.00 97.44 204 LEU A N 1
ATOM 1569 C CA . LEU A 1 204 ? 2.688 -4.381 6.158 1.00 97.44 204 LEU A CA 1
ATOM 1570 C C . LEU A 1 204 ? 2.681 -4.474 7.686 1.00 97.44 204 LEU A C 1
ATOM 1572 O O . LEU A 1 204 ? 3.746 -4.635 8.280 1.00 97.44 204 LEU A O 1
ATOM 1576 N N . LEU A 1 205 ? 1.516 -4.440 8.337 1.00 97.19 205 LEU A N 1
ATOM 1577 C CA . LEU A 1 205 ? 1.395 -4.562 9.795 1.00 97.19 205 LEU A CA 1
ATOM 1578 C C . LEU A 1 205 ? 1.251 -6.023 10.263 1.00 97.19 205 LEU A C 1
ATOM 1580 O O . LEU A 1 205 ? 0.320 -6.406 10.980 1.00 97.19 205 LEU A O 1
ATOM 1584 N N . ILE A 1 206 ? 2.212 -6.863 9.886 1.00 94.75 206 ILE A N 1
ATOM 1585 C CA . ILE A 1 206 ? 2.126 -8.319 10.086 1.00 94.75 206 ILE A CA 1
ATOM 1586 C C . ILE A 1 206 ? 2.408 -8.800 11.511 1.00 94.75 206 ILE A C 1
ATOM 1588 O O . ILE A 1 206 ? 1.916 -9.856 11.902 1.00 94.75 206 ILE A O 1
ATOM 1592 N N . ASP A 1 207 ? 3.145 -8.032 12.312 1.00 92.50 207 ASP A N 1
ATOM 1593 C CA . ASP A 1 207 ? 3.550 -8.425 13.665 1.00 92.50 207 ASP A CA 1
ATOM 1594 C C . ASP A 1 207 ? 3.565 -7.241 14.652 1.00 92.50 207 ASP A C 1
ATOM 1596 O O . ASP A 1 207 ? 3.186 -6.112 14.326 1.00 92.50 207 ASP A O 1
ATOM 1600 N N . VAL A 1 208 ? 3.932 -7.522 15.906 1.00 90.62 208 VAL A N 1
ATOM 1601 C CA . VAL A 1 208 ? 4.020 -6.514 16.976 1.00 90.62 208 VAL A CA 1
ATOM 1602 C C . VAL A 1 208 ? 5.203 -5.562 16.754 1.00 90.62 208 VAL A C 1
ATOM 1604 O O . VAL A 1 208 ? 5.090 -4.376 17.068 1.00 90.62 208 VAL A O 1
ATOM 1607 N N . ASP A 1 209 ? 6.295 -6.027 16.144 1.00 94.94 209 ASP A N 1
ATOM 1608 C CA . ASP A 1 209 ? 7.476 -5.201 15.864 1.00 94.94 209 ASP A CA 1
ATOM 1609 C C . ASP A 1 209 ? 7.149 -4.080 14.866 1.00 94.94 209 ASP A C 1
ATOM 1611 O O . ASP A 1 209 ? 7.642 -2.952 14.988 1.00 94.94 209 ASP A O 1
ATOM 1615 N N . CYS A 1 210 ? 6.258 -4.349 13.907 1.00 96.38 210 CYS A N 1
ATOM 1616 C CA . CYS A 1 210 ? 5.724 -3.343 12.996 1.00 96.38 210 CYS A CA 1
ATOM 1617 C C . CYS A 1 210 ? 5.001 -2.223 13.758 1.00 96.38 210 CYS A C 1
ATOM 1619 O O . CYS A 1 210 ? 5.212 -1.047 13.460 1.00 96.38 210 CYS A O 1
ATOM 1621 N N . ALA A 1 211 ? 4.218 -2.549 14.789 1.00 95.69 211 ALA A N 1
ATOM 1622 C CA . ALA A 1 211 ? 3.511 -1.563 15.608 1.00 95.69 211 ALA A CA 1
ATOM 1623 C C . ALA A 1 211 ? 4.483 -0.625 16.359 1.00 95.69 211 ALA A C 1
ATOM 1625 O O . ALA A 1 211 ? 4.269 0.593 16.429 1.00 95.69 211 ALA A O 1
ATOM 1626 N N . ASP A 1 212 ? 5.601 -1.165 16.850 1.00 96.88 212 ASP A N 1
ATOM 1627 C CA . ASP A 1 212 ? 6.678 -0.379 17.454 1.00 96.88 212 ASP A CA 1
ATOM 1628 C C . ASP A 1 212 ? 7.362 0.542 16.435 1.00 96.88 212 ASP A C 1
ATOM 1630 O O . ASP A 1 212 ? 7.663 1.706 16.729 1.00 96.88 212 ASP A O 1
ATOM 1634 N N . ARG A 1 213 ? 7.579 0.056 15.208 1.00 97.94 213 ARG A N 1
ATOM 1635 C CA . ARG A 1 213 ? 8.134 0.856 14.106 1.00 97.94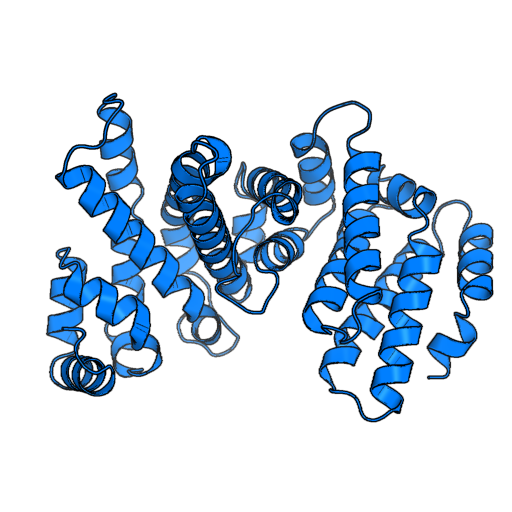 213 ARG A CA 1
ATOM 1636 C C . ARG A 1 213 ? 7.208 1.991 13.693 1.00 97.94 213 ARG A C 1
ATOM 1638 O O . ARG A 1 213 ? 7.688 3.113 13.553 1.00 97.94 213 ARG A O 1
ATOM 1645 N N . VAL A 1 214 ? 5.900 1.748 13.600 1.00 98.00 214 VAL A N 1
ATOM 1646 C CA . VAL A 1 214 ? 4.885 2.791 13.363 1.00 98.00 214 VAL A CA 1
ATOM 1647 C C . VAL A 1 214 ? 4.989 3.879 14.430 1.00 98.00 214 VAL A C 1
ATOM 1649 O O . VAL A 1 214 ? 5.135 5.062 14.119 1.00 98.00 214 VAL A O 1
ATOM 1652 N N . LYS A 1 215 ? 4.989 3.492 15.711 1.00 96.62 215 LYS A N 1
ATOM 1653 C CA . LYS A 1 215 ? 5.109 4.433 16.832 1.00 96.62 215 LYS A CA 1
ATOM 1654 C C . LYS A 1 215 ? 6.406 5.253 16.757 1.00 96.62 215 LYS A C 1
ATOM 1656 O O . LYS A 1 215 ? 6.368 6.469 16.958 1.00 96.62 215 LYS A O 1
ATOM 1661 N N . ARG A 1 216 ? 7.544 4.616 16.453 1.00 97.19 216 ARG A N 1
ATOM 1662 C CA . ARG A 1 216 ? 8.837 5.305 16.276 1.00 97.19 216 ARG A CA 1
ATOM 1663 C C . ARG A 1 216 ? 8.828 6.263 15.085 1.00 97.19 216 ARG A C 1
ATOM 1665 O O . ARG A 1 216 ? 9.347 7.367 15.221 1.00 97.19 216 ARG A O 1
ATOM 1672 N N . ALA A 1 217 ? 8.226 5.871 13.964 1.00 97.25 217 ALA A N 1
ATOM 1673 C CA . ALA A 1 217 ? 8.152 6.675 12.746 1.00 97.25 217 ALA A CA 1
ATOM 1674 C C . ALA A 1 217 ? 7.340 7.962 12.933 1.00 97.25 217 ALA A C 1
ATOM 1676 O O . ALA A 1 217 ? 7.744 9.009 12.432 1.00 97.25 217 ALA A O 1
ATOM 1677 N N . VAL A 1 218 ? 6.236 7.893 13.689 1.00 96.81 218 VAL A N 1
ATOM 1678 C CA . VAL A 1 218 ? 5.455 9.078 14.081 1.00 96.81 218 VAL A CA 1
ATOM 1679 C C . VAL A 1 218 ? 6.264 10.002 14.996 1.00 96.81 218 VAL A C 1
ATOM 1681 O O . VAL A 1 218 ? 6.181 11.222 14.873 1.00 96.81 218 VAL A O 1
ATOM 1684 N N . GLY A 1 219 ? 7.057 9.425 15.902 1.00 93.56 219 GLY A N 1
ATOM 1685 C CA . GLY A 1 219 ? 7.935 10.166 16.803 1.00 93.56 219 GLY A CA 1
ATOM 1686 C C . GLY A 1 219 ? 7.216 10.875 17.960 1.00 93.56 219 GLY A C 1
ATOM 1687 O O . GLY A 1 219 ? 5.992 11.000 18.022 1.00 93.56 219 GLY A O 1
ATOM 1688 N N . GLY A 1 220 ? 8.006 11.333 18.934 1.00 93.00 220 GLY A N 1
ATOM 1689 C CA . GLY A 1 220 ? 7.516 12.069 20.103 1.00 93.00 220 GLY A CA 1
ATOM 1690 C C . GLY A 1 220 ? 6.841 11.213 21.189 1.00 93.00 220 GLY A C 1
ATOM 1691 O O . GLY A 1 220 ? 6.483 10.048 20.996 1.00 93.00 220 GLY A O 1
ATOM 1692 N N . LYS A 1 221 ? 6.654 11.819 22.373 1.00 89.00 221 LYS A N 1
ATOM 1693 C CA . LYS A 1 221 ? 6.080 11.160 23.568 1.00 89.00 221 LYS A CA 1
ATOM 1694 C C . LYS A 1 221 ? 4.616 10.732 23.386 1.00 89.00 221 LYS A C 1
ATOM 1696 O O . LYS A 1 221 ? 4.171 9.791 24.033 1.00 89.00 221 LYS A O 1
ATOM 1701 N N . SER A 1 222 ? 3.884 11.400 22.495 1.00 93.19 222 SER A N 1
ATOM 1702 C CA . SER A 1 222 ? 2.457 11.157 22.229 1.00 93.19 222 SER A CA 1
ATOM 1703 C C . SER A 1 222 ? 2.200 10.354 20.951 1.00 93.19 222 SER A C 1
ATOM 1705 O O . SER A 1 222 ? 1.053 10.284 20.515 1.00 93.19 222 SER A O 1
ATOM 1707 N N . SER A 1 223 ? 3.232 9.742 20.360 1.00 95.50 223 SER A N 1
ATOM 1708 C CA . SER A 1 223 ? 3.146 8.958 19.114 1.00 95.50 223 SER A CA 1
ATOM 1709 C C . SER A 1 223 ? 1.968 7.983 19.101 1.00 95.50 223 SER A C 1
ATOM 1711 O O . SER A 1 223 ? 1.167 8.002 18.172 1.00 95.50 223 SER A O 1
ATOM 1713 N N . ALA A 1 224 ? 1.789 7.200 20.169 1.00 97.19 224 ALA A N 1
ATOM 1714 C CA . ALA A 1 224 ? 0.697 6.231 20.242 1.00 97.19 224 ALA A CA 1
ATOM 1715 C C . ALA A 1 224 ? -0.700 6.881 20.173 1.00 97.19 224 ALA A C 1
ATOM 1717 O O . ALA A 1 224 ? -1.583 6.391 19.473 1.00 97.19 224 ALA A O 1
ATOM 1718 N N . LYS A 1 225 ? -0.889 8.026 20.844 1.00 97.75 225 LYS A N 1
ATOM 1719 C CA . LYS A 1 225 ? -2.148 8.788 20.809 1.00 97.75 225 LYS A CA 1
ATOM 1720 C C . LYS A 1 225 ? -2.402 9.404 19.434 1.00 97.75 225 LYS A C 1
ATOM 1722 O O . LYS A 1 225 ? -3.549 9.458 19.003 1.00 97.75 225 LYS A O 1
ATOM 1727 N N . VAL A 1 226 ? -1.350 9.859 18.750 1.00 97.19 226 VAL A N 1
ATOM 1728 C CA . VAL A 1 226 ? -1.447 10.408 17.388 1.00 97.19 226 VAL A CA 1
ATOM 1729 C C . VAL A 1 226 ? -1.903 9.326 16.410 1.00 97.19 226 VAL A C 1
ATOM 1731 O O . VAL A 1 226 ? -2.864 9.551 15.680 1.00 97.19 226 VAL A O 1
ATOM 1734 N N . VAL A 1 227 ? -1.282 8.142 16.451 1.00 97.69 227 VAL A N 1
ATOM 1735 C CA . VAL A 1 227 ? -1.669 6.992 15.615 1.00 97.69 227 VAL A CA 1
ATOM 1736 C C . VAL A 1 227 ? -3.119 6.582 15.889 1.00 97.69 227 VAL A C 1
ATOM 1738 O O . VAL A 1 227 ? -3.912 6.470 14.956 1.00 97.69 227 VAL A O 1
ATOM 1741 N N . ALA A 1 228 ? -3.492 6.432 17.164 1.00 98.12 228 ALA A N 1
ATOM 1742 C CA . ALA A 1 228 ? -4.851 6.059 17.551 1.00 98.12 228 ALA A CA 1
ATOM 1743 C C . ALA A 1 228 ? -5.899 7.085 17.093 1.00 98.12 228 ALA A C 1
ATOM 1745 O O . ALA A 1 228 ? -6.934 6.724 16.533 1.00 98.12 228 ALA A O 1
ATOM 1746 N N . LYS A 1 229 ? -5.619 8.381 17.273 1.00 97.69 229 LYS A N 1
ATOM 1747 C CA . LYS A 1 229 ? -6.496 9.454 16.794 1.00 97.69 229 LYS A CA 1
ATOM 1748 C C . LYS A 1 229 ? -6.645 9.414 15.273 1.00 97.69 229 LYS A C 1
ATOM 1750 O O . LYS A 1 229 ? -7.750 9.642 14.781 1.00 97.69 229 LYS A O 1
ATOM 1755 N N . LEU A 1 230 ? -5.565 9.139 14.540 1.00 97.38 230 LEU A N 1
ATOM 1756 C CA . LEU A 1 230 ? -5.566 9.108 13.078 1.00 97.38 230 LEU A CA 1
ATOM 1757 C C . LEU A 1 230 ? -6.482 8.003 12.535 1.00 97.38 230 LEU A C 1
ATOM 1759 O O . LEU A 1 230 ? -7.366 8.307 11.733 1.00 97.38 230 LEU A O 1
ATOM 1763 N N . VAL A 1 231 ? -6.344 6.760 13.015 1.00 97.81 2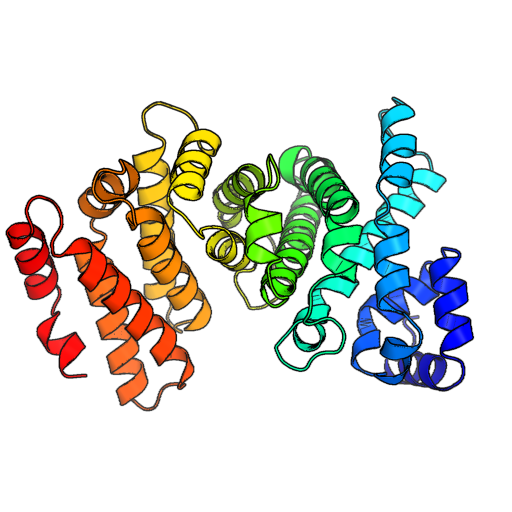31 VAL A N 1
ATOM 1764 C CA . VAL A 1 231 ? -7.209 5.646 12.576 1.00 97.81 231 VAL A CA 1
ATOM 1765 C C . VAL A 1 231 ? -8.674 5.866 12.970 1.00 97.81 231 VAL A C 1
ATOM 1767 O O . VAL A 1 231 ? -9.565 5.699 12.137 1.00 97.81 231 VAL A O 1
ATOM 1770 N N . VAL A 1 232 ? -8.940 6.350 14.190 1.00 98.38 232 VAL A N 1
ATOM 1771 C CA . VAL A 1 232 ? -10.303 6.665 14.656 1.00 98.38 232 VAL A CA 1
ATOM 1772 C C . VAL A 1 232 ? -10.947 7.749 13.798 1.00 98.38 232 VAL A C 1
ATOM 1774 O O . VAL A 1 232 ? -12.098 7.612 13.390 1.00 98.38 232 VAL A O 1
ATOM 1777 N N . THR A 1 233 ? -10.214 8.823 13.499 1.00 98.00 233 THR A N 1
ATOM 1778 C CA . THR A 1 233 ? -10.733 9.938 12.694 1.00 98.00 233 THR A CA 1
ATOM 1779 C C . THR A 1 233 ? -11.052 9.484 11.272 1.00 98.00 233 THR A C 1
ATOM 1781 O O . THR A 1 233 ? -12.115 9.816 10.753 1.00 98.00 233 THR A O 1
ATOM 1784 N N . ARG A 1 234 ? -10.171 8.685 10.657 1.00 97.50 234 ARG A N 1
ATOM 1785 C CA . ARG A 1 234 ? -10.374 8.142 9.304 1.00 97.50 234 ARG A CA 1
ATOM 1786 C C . ARG A 1 234 ? -11.570 7.207 9.223 1.00 97.50 234 ARG A C 1
ATOM 1788 O O . ARG A 1 234 ? -12.409 7.374 8.347 1.00 97.50 234 ARG A O 1
ATOM 1795 N N . THR A 1 235 ? -11.695 6.303 10.186 1.00 98.06 235 THR A N 1
ATOM 1796 C CA . THR A 1 235 ? -12.807 5.346 10.239 1.00 98.06 235 THR A CA 1
ATOM 1797 C C . THR A 1 235 ? -14.140 6.056 10.452 1.00 98.06 235 THR A C 1
ATOM 1799 O O . THR A 1 235 ? -15.105 5.779 9.748 1.00 98.06 235 THR A O 1
ATOM 1802 N N . LYS A 1 236 ? -14.190 7.048 11.353 1.00 98.06 236 LYS A N 1
ATOM 1803 C CA . LYS A 1 236 ? -15.379 7.899 11.530 1.00 98.06 236 LYS A CA 1
ATOM 1804 C C . LYS A 1 236 ? -15.750 8.639 10.247 1.00 98.06 236 LYS A C 1
ATOM 1806 O O . LYS A 1 236 ? -16.923 8.688 9.899 1.00 98.06 236 LYS A O 1
ATOM 1811 N N . ALA A 1 237 ? -14.764 9.199 9.545 1.00 96.94 237 ALA A N 1
ATOM 1812 C CA . ALA A 1 237 ? -15.001 9.893 8.284 1.00 96.94 237 ALA A CA 1
ATOM 1813 C C . ALA A 1 237 ? -15.532 8.949 7.193 1.00 96.94 237 ALA A C 1
ATOM 1815 O O . ALA A 1 237 ? -16.420 9.346 6.447 1.00 96.94 237 ALA A O 1
ATOM 1816 N N . ALA A 1 238 ? -15.032 7.711 7.121 1.00 96.56 238 ALA A N 1
ATOM 1817 C CA . ALA A 1 238 ? -15.519 6.697 6.187 1.00 96.56 238 ALA A CA 1
ATOM 1818 C C . ALA A 1 238 ? -16.960 6.258 6.503 1.00 96.56 238 ALA A C 1
ATOM 1820 O O . ALA A 1 238 ? -17.790 6.221 5.601 1.00 96.56 238 ALA A O 1
ATOM 1821 N N . LEU A 1 239 ? -17.286 6.020 7.780 1.00 97.25 239 LEU A N 1
ATOM 1822 C CA . LEU A 1 239 ? -18.646 5.665 8.218 1.00 97.25 239 LEU A CA 1
ATOM 1823 C C . LEU A 1 239 ? -19.667 6.790 8.019 1.00 97.25 239 LEU A C 1
ATOM 1825 O O . LEU A 1 239 ? -20.851 6.521 7.858 1.00 97.25 239 LEU A O 1
ATOM 1829 N N . ALA A 1 240 ? -19.228 8.049 8.052 1.00 97.25 240 ALA A N 1
ATOM 1830 C CA . ALA A 1 240 ? -20.106 9.204 7.884 1.00 97.25 240 ALA A CA 1
ATOM 1831 C C . ALA A 1 240 ? -20.463 9.501 6.415 1.00 97.25 240 ALA A C 1
ATOM 1833 O O . ALA A 1 240 ? -21.232 10.430 6.154 1.00 97.25 240 ALA A O 1
ATOM 1834 N N . ARG A 1 241 ? -19.893 8.774 5.442 1.00 96.38 241 ARG A N 1
ATOM 1835 C CA . ARG A 1 241 ? -20.195 8.993 4.022 1.00 96.38 241 ARG A CA 1
ATOM 1836 C C . ARG A 1 241 ? -21.608 8.501 3.683 1.00 96.38 241 ARG A C 1
ATOM 1838 O O . ARG A 1 241 ? -22.016 7.461 4.191 1.00 96.38 241 ARG A O 1
ATOM 1845 N N . PRO A 1 242 ? -22.334 9.182 2.773 1.00 95.38 242 PRO A N 1
ATOM 1846 C CA . PRO A 1 242 ? -23.655 8.726 2.328 1.00 95.38 242 PRO A CA 1
ATOM 1847 C C . PRO A 1 242 ? -23.635 7.340 1.678 1.00 95.38 242 PRO A C 1
ATOM 1849 O O . PRO A 1 242 ? -24.595 6.586 1.796 1.00 95.38 242 PRO A O 1
ATOM 1852 N N . GLN A 1 243 ? -22.541 7.019 0.986 1.00 94.31 243 GLN A N 1
ATOM 1853 C CA . GLN A 1 243 ? -22.295 5.712 0.399 1.00 94.31 243 GLN A CA 1
ATOM 1854 C C . GLN A 1 243 ? -21.096 5.081 1.103 1.00 94.31 243 GLN A C 1
ATOM 1856 O O . GLN A 1 243 ? -20.004 5.657 1.113 1.00 94.31 243 GLN A O 1
ATOM 1861 N N . LEU A 1 244 ? -21.325 3.913 1.700 1.00 95.50 244 LEU A N 1
ATOM 1862 C CA . LEU A 1 244 ? -20.281 3.139 2.356 1.00 95.50 244 LEU A CA 1
ATOM 1863 C C . LEU A 1 244 ? -19.363 2.525 1.300 1.00 95.50 244 LEU A C 1
ATOM 1865 O O . LEU A 1 244 ? -19.830 1.927 0.332 1.00 95.50 244 LEU A O 1
ATOM 1869 N N . ASP A 1 245 ? -18.061 2.661 1.523 1.00 96.25 245 ASP A N 1
ATOM 1870 C CA . ASP A 1 245 ? -17.036 1.929 0.791 1.00 96.25 245 ASP A CA 1
ATOM 1871 C C . ASP A 1 245 ? -16.624 0.719 1.654 1.00 96.25 245 ASP A C 1
ATOM 1873 O O . ASP A 1 245 ? -15.951 0.911 2.677 1.00 96.25 245 ASP A O 1
ATOM 1877 N N . PRO A 1 246 ? -17.075 -0.508 1.314 1.00 95.31 246 PRO A N 1
ATOM 1878 C CA . PRO A 1 246 ? -16.800 -1.700 2.114 1.00 95.31 246 PRO A CA 1
ATOM 1879 C C . PRO A 1 246 ? -15.300 -1.972 2.249 1.00 95.31 246 PRO A C 1
ATOM 1881 O O . PRO A 1 246 ? -14.838 -2.321 3.334 1.00 95.31 246 PRO A O 1
ATOM 1884 N N . VAL A 1 247 ? -14.540 -1.764 1.170 1.00 96.06 247 VAL A N 1
ATOM 1885 C CA . VAL A 1 247 ? -13.106 -2.063 1.112 1.00 96.06 247 VAL A CA 1
ATOM 1886 C C . VAL A 1 247 ? -12.331 -1.068 1.968 1.00 96.06 247 VAL A C 1
ATOM 1888 O O . VAL A 1 247 ? -11.488 -1.469 2.769 1.00 96.06 247 VAL A O 1
ATOM 1891 N N . GLU A 1 248 ? -12.633 0.230 1.864 1.00 96.75 248 GLU A N 1
ATOM 1892 C CA . GLU A 1 248 ? -11.982 1.240 2.707 1.00 96.75 248 GLU A CA 1
ATOM 1893 C C . GLU A 1 248 ? -12.265 1.012 4.200 1.00 96.75 248 GLU A C 1
ATOM 1895 O O . GLU A 1 248 ? -11.352 1.125 5.022 1.00 96.75 248 GLU A O 1
ATOM 1900 N N . LEU A 1 249 ? -13.506 0.671 4.563 1.00 97.56 249 LEU A N 1
ATOM 1901 C CA . LEU A 1 249 ? -13.861 0.392 5.956 1.00 97.56 249 LEU A CA 1
ATOM 1902 C C . LEU A 1 249 ? -13.182 -0.867 6.484 1.00 97.56 249 LEU A C 1
ATOM 1904 O O . LEU A 1 249 ? -12.651 -0.826 7.594 1.00 97.56 249 LEU A O 1
ATOM 1908 N N . GLN A 1 250 ? -13.152 -1.944 5.698 1.00 97.94 250 GLN A N 1
ATOM 1909 C CA . GLN A 1 250 ? -12.426 -3.155 6.061 1.00 97.94 250 GLN A CA 1
ATOM 1910 C C . GLN A 1 250 ? -10.953 -2.841 6.351 1.00 97.94 250 GLN A C 1
ATOM 1912 O O . GLN A 1 250 ? -10.481 -3.152 7.439 1.00 97.94 250 GLN A O 1
ATOM 1917 N N . ILE A 1 251 ? -10.262 -2.141 5.443 1.00 98.19 251 ILE A N 1
ATOM 1918 C CA . ILE A 1 251 ? -8.844 -1.777 5.610 1.00 98.19 251 ILE A CA 1
ATOM 1919 C C . ILE A 1 251 ? -8.617 -1.007 6.917 1.00 98.19 251 ILE A C 1
ATOM 1921 O O . ILE A 1 251 ? -7.669 -1.279 7.652 1.00 98.19 251 ILE A O 1
ATOM 1925 N N . TYR A 1 252 ? -9.472 -0.034 7.250 1.00 98.31 252 TYR A N 1
ATOM 1926 C CA . TYR A 1 252 ? -9.309 0.701 8.506 1.00 98.31 252 TYR A CA 1
ATOM 1927 C C . TYR A 1 252 ? -9.566 -0.162 9.749 1.00 98.31 252 TYR A C 1
ATOM 1929 O O . TYR A 1 252 ? -8.884 0.029 10.759 1.00 98.31 252 TYR A O 1
ATOM 1937 N N . LEU A 1 253 ? -10.511 -1.104 9.686 1.00 98.31 253 LEU A N 1
ATOM 1938 C CA . LEU A 1 253 ? -10.792 -2.055 10.766 1.00 98.31 253 LEU A CA 1
ATOM 1939 C C . LEU A 1 253 ? -9.664 -3.088 10.939 1.00 98.31 253 LEU A C 1
ATOM 1941 O O . LEU A 1 253 ? -9.295 -3.400 12.074 1.00 98.31 253 LEU A O 1
ATOM 1945 N N . ASP A 1 254 ? -9.038 -3.539 9.854 1.00 97.94 254 ASP A N 1
ATOM 1946 C CA . ASP A 1 254 ? -7.854 -4.404 9.905 1.00 97.94 254 ASP A CA 1
ATOM 1947 C C . ASP A 1 254 ? -6.659 -3.668 10.539 1.00 97.94 254 ASP A C 1
ATOM 1949 O O . ASP A 1 254 ? -6.019 -4.193 11.458 1.00 97.94 254 ASP A O 1
ATOM 1953 N N . ILE A 1 255 ? -6.453 -2.385 10.206 1.00 98.31 255 ILE A N 1
ATOM 1954 C CA . ILE A 1 255 ? -5.440 -1.536 10.859 1.00 98.31 255 ILE A CA 1
ATOM 1955 C C . ILE A 1 255 ? -5.669 -1.451 12.379 1.00 98.31 255 ILE A C 1
ATOM 1957 O O . ILE A 1 255 ? -4.699 -1.494 13.143 1.00 98.31 255 ILE A O 1
ATOM 1961 N N . PHE A 1 256 ? -6.919 -1.358 12.858 1.00 97.88 256 PHE A N 1
ATOM 1962 C CA . PHE A 1 256 ? -7.201 -1.417 14.301 1.00 97.88 256 PHE A CA 1
ATOM 1963 C C . PHE A 1 256 ? -6.694 -2.723 14.919 1.00 97.88 256 PHE A C 1
ATOM 1965 O O . PHE A 1 256 ? -5.991 -2.690 15.934 1.00 97.88 256 PHE A O 1
ATOM 1972 N N . SER A 1 257 ? -7.027 -3.860 14.305 1.00 96.88 257 SER A N 1
ATOM 1973 C CA . SER A 1 257 ? -6.622 -5.193 14.765 1.00 96.88 257 SER A CA 1
ATOM 1974 C C . SER A 1 257 ? -5.103 -5.345 14.795 1.00 96.88 257 SER A C 1
ATOM 1976 O O . SER A 1 257 ? -4.541 -5.776 15.806 1.00 96.88 257 SER A O 1
ATOM 1978 N N . HIS A 1 258 ? -4.426 -4.909 13.735 1.00 96.94 258 HIS A N 1
ATOM 1979 C CA . HIS A 1 258 ? -2.977 -4.973 13.612 1.00 96.94 258 HIS A CA 1
ATOM 1980 C C . HIS A 1 258 ? -2.251 -4.128 14.667 1.00 96.94 258 HIS A C 1
ATOM 1982 O O . HIS A 1 258 ? -1.355 -4.620 15.358 1.00 96.94 258 HIS A O 1
ATOM 1988 N N . LEU A 1 259 ? -2.670 -2.875 14.863 1.00 97.25 259 LEU A N 1
ATOM 1989 C CA . LEU A 1 259 ? -2.051 -1.970 15.838 1.00 97.25 259 LEU A CA 1
ATOM 1990 C C . LEU A 1 259 ? -2.365 -2.347 17.298 1.00 97.25 259 LEU A C 1
ATOM 1992 O O . LEU A 1 259 ? -1.636 -1.938 18.208 1.00 97.25 259 LEU A O 1
ATOM 1996 N N . ALA A 1 260 ? -3.429 -3.123 17.530 1.00 96.44 260 ALA A N 1
ATOM 1997 C CA . ALA A 1 260 ? -3.853 -3.593 18.848 1.00 96.44 260 ALA A CA 1
ATOM 1998 C C . ALA A 1 260 ? -3.466 -5.052 19.154 1.00 96.44 260 ALA A C 1
ATOM 2000 O O . ALA A 1 260 ? -3.946 -5.598 20.148 1.00 96.44 260 ALA A O 1
ATOM 2001 N N . ARG A 1 261 ? -2.624 -5.698 18.333 1.00 93.25 261 ARG A N 1
ATOM 2002 C CA . ARG A 1 261 ? -2.236 -7.113 18.496 1.00 93.25 261 ARG A CA 1
ATOM 2003 C C . ARG A 1 261 ? -1.488 -7.392 19.810 1.00 93.25 261 ARG A C 1
ATOM 2005 O O . ARG A 1 261 ? -1.712 -8.420 20.433 1.00 93.25 261 ARG A O 1
ATOM 2012 N N . GLY A 1 262 ? -0.611 -6.485 20.246 1.00 94.06 262 GLY A N 1
ATOM 2013 C CA . GLY A 1 262 ? 0.139 -6.642 21.497 1.00 94.06 262 GLY A CA 1
ATOM 2014 C C . GLY A 1 262 ? -0.661 -6.183 22.718 1.00 94.06 262 GLY A C 1
ATOM 2015 O O . GLY A 1 262 ? -1.025 -5.010 22.804 1.00 94.06 262 GLY A O 1
ATOM 2016 N N . GLU A 1 263 ? -0.886 -7.069 23.693 1.00 92.00 263 GLU A N 1
ATOM 2017 C CA . GLU A 1 263 ? -1.778 -6.775 24.828 1.00 92.00 263 GLU A CA 1
ATOM 2018 C C . GLU A 1 263 ? -1.320 -5.616 25.709 1.00 92.00 263 GLU A C 1
ATOM 2020 O O . GLU A 1 263 ? -2.130 -4.800 26.144 1.00 92.00 263 GLU A O 1
ATOM 2025 N N . GLN A 1 264 ? -0.010 -5.536 25.926 1.00 93.81 264 GLN A N 1
ATOM 2026 C CA . GLN A 1 264 ? 0.646 -4.485 26.705 1.00 93.81 264 GLN A CA 1
ATOM 2027 C C . GLN A 1 264 ? 1.198 -3.368 25.809 1.00 93.81 264 GLN A C 1
ATOM 2029 O O . GLN A 1 264 ? 1.947 -2.498 26.260 1.00 93.81 264 GLN A O 1
ATOM 2034 N N . HIS A 1 265 ? 0.892 -3.402 24.507 1.00 95.19 265 HIS A N 1
ATOM 2035 C CA . HIS A 1 265 ? 1.455 -2.443 23.575 1.00 95.19 265 HIS A CA 1
ATOM 2036 C C . HIS A 1 265 ? 0.779 -1.069 23.755 1.00 95.19 265 HIS A C 1
ATOM 2038 O O . HIS A 1 265 ? -0.453 -0.979 23.731 1.00 95.19 265 HIS A O 1
ATOM 2044 N N . PRO A 1 266 ? 1.535 0.044 23.852 1.00 96.31 266 PRO A N 1
ATOM 2045 C CA . PRO A 1 266 ? 0.960 1.375 24.067 1.00 96.31 266 PRO A CA 1
ATOM 2046 C C . PRO A 1 266 ? -0.071 1.811 23.019 1.00 96.31 266 PRO A C 1
ATOM 2048 O O . PRO A 1 266 ? -0.935 2.633 23.326 1.00 96.31 266 PRO A O 1
ATOM 2051 N N . LEU A 1 267 ? 0.002 1.280 21.790 1.00 97.12 267 LEU A N 1
ATOM 2052 C CA . LEU A 1 267 ? -1.011 1.551 20.764 1.00 97.12 267 LEU A CA 1
ATOM 2053 C C . LEU A 1 267 ? -2.366 0.938 21.106 1.00 97.12 267 LEU A C 1
ATOM 2055 O O . LEU A 1 267 ? -3.362 1.634 20.940 1.00 97.12 267 LEU A O 1
ATOM 2059 N N . ARG A 1 268 ? -2.426 -0.285 21.653 1.00 96.56 268 ARG A N 1
ATOM 2060 C CA . ARG A 1 268 ? -3.691 -0.887 22.102 1.00 96.56 268 ARG A CA 1
ATOM 2061 C C . ARG A 1 268 ? -4.373 0.027 23.117 1.00 96.56 268 ARG A C 1
ATOM 2063 O O . ARG A 1 268 ? -5.515 0.425 22.915 1.00 96.56 268 ARG A O 1
ATOM 2070 N N . HIS A 1 269 ? -3.659 0.441 24.162 1.00 95.88 269 HIS A N 1
ATOM 2071 C CA . HIS A 1 269 ? -4.226 1.328 25.183 1.00 95.88 269 HIS A CA 1
ATOM 2072 C C . HIS A 1 269 ? -4.644 2.690 24.618 1.00 95.88 269 HIS A C 1
ATOM 2074 O O . HIS A 1 269 ? -5.689 3.217 24.992 1.00 95.88 269 HIS A O 1
ATOM 2080 N N . ALA A 1 270 ? -3.861 3.256 23.694 1.00 97.19 270 ALA A N 1
ATOM 2081 C CA . ALA A 1 270 ? -4.215 4.508 23.036 1.00 97.19 270 ALA A CA 1
ATOM 2082 C C . ALA A 1 270 ? -5.476 4.381 22.162 1.00 97.19 270 ALA A C 1
ATOM 2084 O O . ALA A 1 270 ? -6.284 5.306 22.151 1.00 97.19 270 ALA A O 1
ATOM 2085 N N . LEU A 1 271 ? -5.666 3.252 21.469 1.00 97.88 271 LEU A N 1
ATOM 2086 C CA . LEU A 1 271 ? -6.866 2.961 20.677 1.00 97.88 271 LEU A CA 1
ATOM 2087 C C . LEU A 1 271 ? -8.099 2.809 21.569 1.00 97.88 271 LEU A C 1
ATOM 2089 O O . LEU A 1 271 ? -9.120 3.449 21.317 1.00 97.88 271 LEU A O 1
ATOM 2093 N N . LEU A 1 272 ? -7.989 2.029 22.648 1.00 96.50 272 LEU A N 1
ATOM 2094 C CA . LEU A 1 272 ? -9.066 1.861 23.627 1.00 96.50 272 LEU A CA 1
ATOM 2095 C C . LEU A 1 272 ? -9.471 3.210 24.237 1.00 96.50 272 LEU A C 1
ATOM 2097 O O . LEU A 1 272 ? -10.647 3.567 24.221 1.00 96.50 272 LEU A O 1
ATOM 2101 N N . ALA A 1 273 ? -8.495 4.018 24.662 1.00 96.12 273 ALA A N 1
ATOM 2102 C CA . ALA A 1 273 ? -8.737 5.362 25.190 1.00 96.12 273 ALA A CA 1
ATOM 2103 C C . ALA A 1 273 ? -9.333 6.336 24.154 1.00 96.12 273 ALA A C 1
ATOM 2105 O O . ALA A 1 273 ? -9.995 7.301 24.528 1.00 96.12 273 ALA A O 1
ATOM 2106 N N . ALA A 1 274 ? -9.111 6.101 22.858 1.00 97.44 274 ALA A N 1
ATOM 2107 C CA . ALA A 1 274 ? -9.681 6.894 21.769 1.00 97.44 274 ALA A CA 1
ATOM 2108 C C . ALA A 1 274 ? -11.104 6.451 21.363 1.00 97.44 274 ALA A C 1
ATOM 2110 O O . ALA A 1 274 ? -11.665 7.005 20.415 1.00 97.44 274 ALA A O 1
ATOM 2111 N N . GLY A 1 275 ? -11.696 5.479 22.068 1.00 96.88 275 GLY A N 1
ATOM 2112 C CA . GLY A 1 275 ? -13.046 4.983 21.797 1.00 96.88 275 GLY A CA 1
ATOM 2113 C C . GLY A 1 275 ? -13.113 4.000 20.628 1.00 96.88 275 GLY A C 1
ATOM 2114 O O . GLY A 1 275 ? -14.096 3.998 19.889 1.00 96.88 275 GLY A O 1
ATOM 2115 N N . ALA A 1 276 ? -12.078 3.176 20.435 1.00 97.44 276 ALA A N 1
ATOM 2116 C CA . ALA A 1 276 ? -12.059 2.179 19.365 1.00 97.44 276 ALA A CA 1
ATOM 2117 C C . ALA A 1 276 ? -13.169 1.119 19.501 1.00 97.44 276 ALA A C 1
ATOM 2119 O O . ALA A 1 276 ? -13.754 0.740 18.492 1.00 97.44 276 ALA A O 1
ATOM 2120 N N . ILE A 1 277 ? -13.499 0.678 20.723 1.00 97.31 277 ILE A N 1
ATOM 2121 C CA . ILE A 1 277 ? -14.539 -0.339 20.978 1.00 97.31 277 ILE A CA 1
ATOM 2122 C C . ILE A 1 277 ? -15.919 0.087 20.446 1.00 97.31 277 ILE A C 1
ATOM 2124 O O . ILE A 1 277 ? -16.449 -0.611 19.576 1.00 97.31 277 ILE A O 1
ATOM 2128 N N . PRO A 1 278 ? -16.511 1.216 20.893 1.00 97.38 278 PRO A N 1
ATOM 2129 C CA . PRO A 1 278 ? -17.819 1.628 20.391 1.00 97.38 278 PRO A CA 1
ATOM 2130 C C . PRO A 1 278 ? -17.792 1.919 18.885 1.00 97.38 278 PRO A C 1
ATOM 2132 O O . PRO A 1 278 ? -18.742 1.587 18.186 1.00 97.38 278 PRO A O 1
ATOM 2135 N N . LEU A 1 279 ? -16.688 2.465 18.361 1.00 98.38 279 LEU A N 1
ATOM 2136 C CA . LEU A 1 279 ? -16.552 2.743 16.932 1.00 98.38 279 LEU A CA 1
ATOM 2137 C C . LEU A 1 279 ? -16.549 1.468 16.076 1.00 98.38 279 LEU A C 1
ATOM 2139 O O . LEU A 1 279 ? -17.267 1.413 15.083 1.00 98.38 279 LEU A O 1
ATOM 2143 N N . CYS A 1 280 ? -15.768 0.450 16.449 1.00 98.00 280 CYS A N 1
ATOM 2144 C CA . CYS A 1 280 ? -15.709 -0.810 15.701 1.00 98.00 280 CYS A CA 1
ATOM 2145 C C . CYS A 1 280 ? -17.023 -1.593 15.815 1.00 98.00 280 CYS A C 1
ATOM 2147 O O . CYS A 1 280 ? -17.451 -2.200 14.839 1.00 98.00 280 CYS A O 1
ATOM 2149 N N . THR A 1 281 ? -17.701 -1.515 16.967 1.00 97.88 281 THR A N 1
ATOM 2150 C CA . THR A 1 281 ? -19.042 -2.099 17.149 1.00 97.88 281 THR A CA 1
ATOM 2151 C C . THR A 1 281 ? -20.058 -1.433 16.220 1.00 97.88 281 THR A C 1
ATOM 2153 O O . THR A 1 281 ? -20.763 -2.115 15.479 1.00 97.88 281 THR A O 1
ATOM 2156 N N . GLN A 1 282 ? -20.080 -0.096 16.182 1.00 97.69 282 GLN A N 1
ATOM 2157 C CA . GLN A 1 282 ? -20.957 0.662 15.290 1.00 97.69 282 GLN A CA 1
ATOM 2158 C C . GLN A 1 282 ? -20.645 0.392 13.812 1.00 97.69 282 GLN A C 1
ATOM 2160 O O . GLN A 1 282 ? -21.568 0.291 13.003 1.00 97.69 282 GLN A O 1
ATOM 2165 N N . ALA A 1 283 ? -19.363 0.265 13.455 1.00 97.75 283 ALA A N 1
ATOM 2166 C CA . ALA A 1 283 ? -18.942 -0.088 12.105 1.00 97.75 283 ALA A CA 1
ATOM 2167 C C . ALA A 1 283 ? -19.483 -1.466 11.702 1.00 97.75 283 ALA A C 1
ATOM 2169 O O . ALA A 1 283 ? -20.169 -1.566 10.688 1.00 97.75 283 ALA A O 1
ATOM 2170 N N . ALA A 1 284 ? -19.249 -2.495 12.526 1.00 97.25 284 ALA A N 1
ATOM 2171 C CA . ALA A 1 284 ? -19.725 -3.854 12.277 1.00 97.25 284 ALA A CA 1
ATOM 2172 C C . ALA A 1 284 ? -21.254 -3.906 12.138 1.00 97.25 284 ALA A C 1
ATOM 2174 O O . ALA A 1 284 ? -21.753 -4.444 11.157 1.00 97.25 284 ALA A O 1
ATOM 2175 N N . LEU A 1 285 ? -21.994 -3.259 13.047 1.00 97.56 285 LEU A N 1
ATOM 2176 C CA . LEU A 1 285 ? -23.456 -3.168 12.976 1.00 97.56 285 LEU A CA 1
ATOM 2177 C C . LEU A 1 285 ? -23.943 -2.490 11.690 1.00 97.56 285 LEU A C 1
ATOM 2179 O O . LEU A 1 285 ? -24.905 -2.936 11.069 1.00 97.56 285 LEU A O 1
ATOM 2183 N N . THR A 1 286 ? -23.305 -1.383 11.308 1.00 97.44 286 THR A N 1
ATOM 2184 C CA . THR A 1 286 ? -23.679 -0.622 10.108 1.00 97.44 286 THR A CA 1
ATOM 2185 C C . THR A 1 286 ? -23.474 -1.465 8.850 1.00 97.44 286 THR A C 1
ATOM 2187 O O . THR A 1 286 ? -24.348 -1.495 7.986 1.00 97.44 286 THR A O 1
ATOM 2190 N N . LEU A 1 287 ? -22.346 -2.174 8.768 1.00 97.44 287 LEU A N 1
ATOM 2191 C CA . LEU A 1 287 ? -22.008 -3.048 7.646 1.00 97.44 287 LEU A CA 1
ATOM 2192 C C . LEU A 1 287 ? -22.916 -4.286 7.594 1.00 97.44 287 LEU A C 1
ATOM 2194 O O . LEU A 1 287 ? -23.395 -4.619 6.514 1.00 97.44 287 LEU A O 1
ATOM 2198 N N . ALA A 1 288 ? -23.214 -4.909 8.739 1.00 97.06 288 ALA A N 1
ATOM 2199 C CA . ALA A 1 288 ? -24.115 -6.061 8.833 1.00 97.06 288 ALA A CA 1
ATOM 2200 C C . ALA A 1 288 ? -25.539 -5.700 8.383 1.00 97.06 288 ALA A C 1
ATOM 2202 O O . ALA A 1 288 ? -26.087 -6.327 7.485 1.00 97.06 288 ALA A O 1
ATOM 2203 N N . ARG A 1 289 ? -26.092 -4.585 8.879 1.00 96.81 289 ARG A N 1
ATOM 2204 C CA . ARG A 1 289 ? -27.404 -4.086 8.425 1.00 96.81 289 ARG A CA 1
ATOM 2205 C C . ARG A 1 289 ? -27.438 -3.766 6.933 1.00 96.81 289 ARG A C 1
ATOM 2207 O O . ARG A 1 289 ? -28.456 -3.983 6.282 1.00 96.81 289 ARG A O 1
ATOM 2214 N N . ALA A 1 290 ? -26.356 -3.201 6.396 1.00 96.62 290 ALA A N 1
ATOM 2215 C CA . ALA A 1 290 ? -26.260 -2.929 4.967 1.00 96.62 290 ALA A CA 1
ATOM 2216 C C . ALA A 1 290 ? -26.224 -4.232 4.150 1.00 96.62 290 ALA A C 1
ATOM 2218 O O . ALA A 1 290 ? -26.834 -4.286 3.084 1.00 96.62 290 ALA A O 1
ATOM 2219 N N . LEU A 1 291 ? -25.559 -5.274 4.656 1.00 96.56 291 LEU A N 1
ATOM 2220 C CA . LEU A 1 291 ? -25.528 -6.602 4.047 1.00 96.56 291 LEU A CA 1
ATOM 2221 C C . LEU A 1 291 ? -26.924 -7.252 4.060 1.00 96.56 291 LEU A C 1
ATOM 2223 O O . LEU A 1 291 ? -27.400 -7.662 3.003 1.00 96.56 291 LEU A O 1
ATOM 2227 N N . ASP A 1 292 ? -27.623 -7.234 5.198 1.00 96.50 292 ASP A N 1
ATOM 2228 C CA . ASP A 1 292 ? -28.998 -7.748 5.339 1.00 96.50 292 ASP A CA 1
ATOM 2229 C C . ASP A 1 292 ? -30.004 -7.047 4.427 1.00 96.50 292 ASP A C 1
ATOM 2231 O O . ASP A 1 292 ? -30.938 -7.659 3.908 1.00 96.50 292 ASP A O 1
ATOM 2235 N N . ALA A 1 293 ? -29.802 -5.750 4.191 1.00 96.88 293 ALA A N 1
ATOM 2236 C CA . ALA A 1 293 ? -30.611 -4.960 3.271 1.00 96.88 293 ALA A CA 1
ATOM 2237 C C . ALA A 1 293 ? -30.339 -5.276 1.782 1.00 96.88 293 ALA A C 1
ATOM 2239 O O . ALA A 1 293 ? -30.856 -4.579 0.907 1.00 96.88 293 ALA A O 1
ATOM 2240 N N . GLY A 1 294 ? -29.539 -6.304 1.479 1.00 96.56 294 GLY A N 1
ATOM 2241 C CA . GLY A 1 294 ? -29.174 -6.700 0.119 1.00 96.56 294 GLY A CA 1
ATOM 2242 C C . GLY A 1 294 ? -27.956 -5.960 -0.436 1.00 96.56 294 GLY A C 1
ATOM 2243 O O . GLY A 1 294 ? -27.818 -5.836 -1.654 1.00 96.56 294 GLY A O 1
ATOM 2244 N N . GLY A 1 295 ? -27.092 -5.433 0.436 1.00 96.25 295 GLY A N 1
ATOM 2245 C CA . GLY A 1 295 ? -25.819 -4.828 0.053 1.00 96.25 295 GLY A CA 1
ATOM 2246 C C . GLY A 1 295 ? -24.834 -5.830 -0.569 1.00 96.25 295 GLY A C 1
ATOM 2247 O O . GLY A 1 295 ? -25.069 -7.040 -0.563 1.00 96.25 295 GLY A O 1
ATOM 2248 N N . PRO A 1 296 ? -23.712 -5.346 -1.132 1.00 96.50 296 PRO A N 1
ATOM 2249 C CA . PRO A 1 296 ? -22.726 -6.215 -1.765 1.00 96.50 296 PRO A CA 1
ATOM 2250 C C . PRO A 1 296 ? -22.054 -7.158 -0.749 1.00 96.50 296 PRO A C 1
ATOM 2252 O O . PRO A 1 296 ? -21.818 -6.758 0.394 1.00 96.50 296 PRO A O 1
ATOM 2255 N N . PRO A 1 297 ? -21.663 -8.378 -1.167 1.00 96.56 297 PRO A N 1
ATOM 2256 C CA . PRO A 1 297 ? -21.028 -9.364 -0.287 1.00 96.56 297 PRO A CA 1
ATOM 2257 C C . PRO A 1 297 ? -19.692 -8.887 0.303 1.00 96.56 297 PRO A C 1
ATOM 2259 O O . PRO A 1 297 ? -19.308 -9.338 1.380 1.00 96.56 297 PRO A O 1
ATOM 2262 N N . ASP A 1 298 ? -19.018 -7.933 -0.346 1.00 95.88 298 ASP A N 1
ATOM 2263 C CA . ASP A 1 298 ? -17.757 -7.341 0.120 1.00 95.88 298 ASP A CA 1
ATOM 2264 C C . ASP A 1 298 ? -17.886 -6.650 1.494 1.00 95.88 298 ASP A C 1
ATOM 2266 O O . ASP A 1 298 ? -16.894 -6.482 2.201 1.00 95.88 298 ASP A O 1
ATOM 2270 N N . LEU A 1 299 ? -19.107 -6.297 1.927 1.00 96.56 299 LEU A N 1
ATOM 2271 C CA . LEU A 1 299 ? -19.371 -5.771 3.274 1.00 96.56 299 LEU A CA 1
ATOM 2272 C C . LEU A 1 299 ? -19.000 -6.770 4.383 1.00 96.56 299 LEU A C 1
ATOM 2274 O O . LEU A 1 299 ? -18.629 -6.347 5.481 1.00 96.56 299 LEU A O 1
ATOM 2278 N N . LEU A 1 300 ? -19.064 -8.079 4.105 1.00 97.12 300 LEU A N 1
ATOM 2279 C CA . LEU A 1 300 ? -18.772 -9.129 5.083 1.00 97.12 300 LEU A CA 1
ATOM 2280 C C . LEU A 1 300 ? -17.337 -9.033 5.616 1.00 97.12 300 LEU A C 1
ATOM 2282 O O . LEU A 1 300 ? -17.118 -9.241 6.808 1.00 97.12 300 LEU A O 1
ATOM 2286 N N . GLY A 1 301 ? -16.371 -8.671 4.765 1.00 96.94 301 GLY A N 1
ATOM 2287 C CA . GLY A 1 301 ? -14.977 -8.501 5.178 1.00 96.94 301 GLY A CA 1
ATOM 2288 C C . GLY A 1 301 ? -14.834 -7.456 6.285 1.00 96.94 301 GLY A C 1
ATOM 2289 O O . GLY A 1 301 ? -14.178 -7.701 7.296 1.00 96.94 301 GLY A O 1
ATOM 2290 N N . GLY A 1 302 ? -15.537 -6.329 6.158 1.00 97.25 302 GLY A N 1
ATOM 2291 C CA . GLY A 1 302 ? -15.558 -5.289 7.183 1.00 97.25 302 GLY A CA 1
ATOM 2292 C C . GLY A 1 302 ? -16.294 -5.699 8.466 1.00 97.25 302 GLY A C 1
ATOM 2293 O O . GLY A 1 302 ? -15.837 -5.361 9.558 1.00 97.25 302 GLY A O 1
ATOM 2294 N N . VAL A 1 303 ? -17.382 -6.476 8.369 1.00 97.75 303 VAL A N 1
ATOM 2295 C CA . VAL A 1 303 ? -18.065 -7.055 9.547 1.00 97.75 303 VAL A CA 1
ATOM 2296 C C . VAL A 1 303 ? -17.107 -7.960 10.327 1.00 97.75 303 VAL A C 1
ATOM 2298 O O . VAL A 1 303 ? -16.929 -7.787 11.536 1.00 97.75 303 VAL A O 1
ATOM 2301 N N . VAL A 1 304 ? -16.434 -8.881 9.629 1.00 97.44 304 VAL A N 1
ATOM 2302 C CA . VAL A 1 304 ? -15.460 -9.809 10.219 1.00 97.44 304 VAL A CA 1
ATOM 2303 C C . VAL A 1 304 ? -14.282 -9.054 10.835 1.00 97.44 304 VAL A C 1
ATOM 2305 O O . VAL A 1 304 ? -13.915 -9.352 11.970 1.00 97.44 304 VAL A O 1
ATOM 2308 N N . ALA A 1 305 ? -13.728 -8.049 10.151 1.00 97.50 305 ALA A N 1
ATOM 2309 C CA . ALA A 1 305 ? -12.636 -7.224 10.674 1.00 97.50 305 ALA A CA 1
ATOM 2310 C C . ALA A 1 305 ? -13.039 -6.478 11.959 1.00 97.50 305 ALA A C 1
ATOM 2312 O O . ALA A 1 305 ? -12.297 -6.468 12.947 1.00 97.50 305 ALA A O 1
ATOM 2313 N N . GLY A 1 306 ? -14.251 -5.908 11.987 1.00 97.25 306 GLY A N 1
ATOM 2314 C CA . GLY A 1 306 ? -14.805 -5.236 13.162 1.00 97.25 306 GLY A CA 1
ATOM 2315 C C . GLY A 1 306 ? -14.944 -6.174 14.362 1.00 97.25 306 GLY A C 1
ATOM 2316 O O . GLY A 1 306 ? -14.474 -5.854 15.457 1.00 97.25 306 GLY A O 1
ATOM 2317 N N . PHE A 1 307 ? -15.520 -7.363 14.162 1.00 96.75 307 PHE A N 1
ATOM 2318 C CA . PHE A 1 307 ? -15.609 -8.375 15.219 1.00 96.75 307 PHE A CA 1
ATOM 2319 C C . PHE A 1 307 ? -14.247 -8.946 15.619 1.00 96.75 307 PHE A C 1
ATOM 2321 O O . PHE A 1 307 ? -14.027 -9.191 16.804 1.00 96.75 307 PHE A O 1
ATOM 2328 N N . GLY A 1 308 ? -13.316 -9.100 14.677 1.00 95.69 308 GLY A N 1
ATOM 2329 C CA . GLY A 1 308 ? -11.943 -9.525 14.944 1.00 95.69 308 GLY A CA 1
ATOM 2330 C C . GLY A 1 308 ? -11.230 -8.576 15.908 1.00 95.69 308 GLY A C 1
ATOM 2331 O O . GLY A 1 308 ? -10.636 -9.022 16.895 1.00 95.69 308 GLY A O 1
ATOM 2332 N N . PHE A 1 309 ? -11.370 -7.262 15.702 1.00 96.44 309 PHE A N 1
ATOM 2333 C CA . PHE A 1 309 ? -10.846 -6.263 16.635 1.00 96.44 309 PHE A CA 1
ATOM 2334 C C . PHE A 1 309 ? -11.476 -6.381 18.030 1.00 96.44 309 PHE A C 1
ATOM 2336 O O . PHE A 1 309 ? -10.764 -6.335 19.040 1.00 96.44 309 PHE A O 1
ATOM 2343 N N . LEU A 1 310 ? -12.804 -6.534 18.098 1.00 96.12 310 LEU A N 1
ATOM 2344 C CA . LEU A 1 310 ? -13.530 -6.662 19.363 1.00 96.12 310 LEU A CA 1
ATOM 2345 C C . LEU A 1 310 ? -13.097 -7.918 20.123 1.00 96.12 310 LEU A C 1
ATOM 2347 O O . LEU A 1 310 ? -12.715 -7.814 21.285 1.00 96.12 310 LEU A O 1
ATOM 2351 N N . ALA A 1 311 ? -13.066 -9.077 19.466 1.00 94.12 311 ALA A N 1
ATOM 2352 C CA . ALA A 1 311 ? -12.618 -10.332 20.065 1.00 94.12 311 ALA A CA 1
ATOM 2353 C C . ALA A 1 311 ? -11.194 -10.214 20.634 1.00 94.12 311 ALA A C 1
ATOM 2355 O O . ALA A 1 311 ? -10.924 -10.669 21.745 1.00 94.12 311 ALA A O 1
ATOM 2356 N N . ASN A 1 312 ? -10.304 -9.527 19.914 1.00 92.00 312 ASN A N 1
ATOM 2357 C CA . ASN A 1 312 ? -8.937 -9.282 20.360 1.00 92.00 312 ASN A CA 1
ATOM 2358 C C . ASN A 1 312 ? -8.875 -8.375 21.609 1.00 92.00 312 ASN A C 1
ATOM 2360 O O . ASN A 1 312 ? -8.040 -8.582 22.490 1.00 92.00 312 ASN A O 1
ATOM 2364 N N . CYS A 1 313 ? -9.743 -7.364 21.709 1.00 93.25 313 CYS A N 1
ATOM 2365 C CA . CYS A 1 313 ? -9.640 -6.324 22.735 1.00 93.25 313 CYS A CA 1
ATOM 2366 C C . CYS A 1 313 ? -10.545 -6.517 23.962 1.00 93.25 313 CYS A C 1
ATOM 2368 O O . CYS A 1 313 ? -10.197 -6.025 25.035 1.00 93.25 313 CYS A O 1
ATOM 2370 N N . LEU A 1 314 ? -11.671 -7.226 23.858 1.00 88.81 314 LEU A N 1
ATOM 2371 C CA . LEU A 1 314 ? -12.643 -7.358 24.955 1.00 88.81 314 LEU A CA 1
ATOM 2372 C C . LEU A 1 314 ? -12.078 -8.071 26.191 1.00 88.81 314 LEU A C 1
ATOM 2374 O O . LEU A 1 314 ? -12.535 -7.822 27.302 1.00 88.81 314 LEU A O 1
ATOM 2378 N N . HIS A 1 315 ? -11.046 -8.898 26.027 1.00 83.88 315 HIS A N 1
ATOM 2379 C CA . HIS A 1 315 ? -10.348 -9.553 27.138 1.00 83.88 315 HIS A CA 1
ATOM 2380 C C . HIS A 1 315 ? -9.164 -8.739 27.691 1.00 83.88 315 HIS A C 1
ATOM 2382 O O . HIS A 1 315 ? -8.489 -9.178 28.617 1.00 83.88 315 HIS A O 1
ATOM 2388 N N . SER A 1 316 ? -8.898 -7.548 27.146 1.00 82.69 316 SER A N 1
ATOM 2389 C CA . SER A 1 316 ? -7.745 -6.728 27.535 1.00 82.69 316 SER A CA 1
ATOM 2390 C C . SER A 1 316 ? -7.986 -5.959 28.822 1.00 82.69 316 SER A C 1
ATOM 2392 O O . SER A 1 316 ? -9.047 -5.367 28.984 1.00 82.69 316 SER A O 1
ATOM 2394 N N . THR A 1 317 ? -6.952 -5.859 29.661 1.00 80.19 317 THR A N 1
ATOM 2395 C CA . THR A 1 317 ? -6.908 -4.991 30.853 1.00 80.19 317 THR A CA 1
ATOM 2396 C C . THR A 1 317 ? -8.164 -5.101 31.729 1.00 80.19 317 THR A C 1
ATOM 2398 O O . THR A 1 317 ? -8.321 -6.062 32.474 1.00 80.19 317 THR A O 1
ATOM 2401 N N . GLU A 1 318 ? -9.063 -4.127 31.624 1.00 78.31 318 GLU A N 1
ATOM 2402 C CA . GLU A 1 318 ? -10.364 -4.072 32.277 1.00 78.31 318 GLU A CA 1
ATOM 2403 C C . GLU A 1 318 ? -11.440 -4.596 31.320 1.00 78.31 318 GLU A C 1
ATOM 2405 O O . GLU A 1 318 ? -12.289 -3.840 30.847 1.00 78.31 318 GLU A O 1
ATOM 2410 N N . GLY A 1 319 ? -11.407 -5.894 31.010 1.00 83.50 319 GLY A N 1
ATOM 2411 C CA . GLY A 1 319 ? -12.291 -6.477 29.994 1.00 83.50 319 GLY A CA 1
ATOM 2412 C C . GLY A 1 319 ? -13.777 -6.155 30.203 1.00 83.50 319 GLY A C 1
ATOM 2413 O O . GLY A 1 319 ? -14.501 -5.873 29.251 1.00 83.50 319 GLY A O 1
ATOM 2414 N N . PHE A 1 320 ? -14.218 -6.073 31.463 1.00 89.62 320 PHE A N 1
ATOM 2415 C CA . PHE A 1 320 ? -15.583 -5.677 31.817 1.00 89.62 320 PHE A CA 1
ATOM 2416 C C . PHE A 1 320 ? -15.964 -4.280 31.297 1.00 89.62 320 PHE A C 1
ATOM 2418 O O . PHE A 1 320 ? -17.050 -4.108 30.743 1.00 89.62 320 PHE A O 1
ATOM 2425 N N . THR A 1 321 ? -15.063 -3.297 31.404 1.00 90.06 321 THR A N 1
ATOM 2426 C CA . THR A 1 321 ? -15.270 -1.936 30.885 1.00 90.06 321 THR A CA 1
ATOM 2427 C C . THR A 1 321 ? -15.492 -1.961 29.370 1.00 90.06 321 THR A C 1
ATOM 2429 O O . THR A 1 321 ? -16.398 -1.297 28.864 1.00 90.06 321 THR A O 1
ATOM 2432 N N . TRP A 1 322 ? -14.710 -2.757 28.634 1.00 90.12 322 TRP A N 1
ATOM 2433 C CA . TRP A 1 322 ? -14.820 -2.859 27.174 1.00 90.12 322 TRP A CA 1
ATOM 2434 C C . TRP A 1 322 ? -16.086 -3.591 26.737 1.00 90.12 322 TRP A C 1
ATOM 2436 O O . TRP A 1 322 ? -16.744 -3.149 25.796 1.00 90.12 322 TRP A O 1
ATOM 2446 N N . VAL A 1 323 ? -16.479 -4.646 27.454 1.00 91.25 323 VAL A N 1
ATOM 2447 C CA . VAL A 1 323 ? -17.747 -5.350 27.213 1.00 91.25 323 VAL A CA 1
ATOM 2448 C C . VAL A 1 323 ? -18.930 -4.406 27.413 1.00 91.25 323 VAL A C 1
ATOM 2450 O O . VAL A 1 323 ? -19.787 -4.330 26.536 1.00 91.25 323 VAL A O 1
ATOM 2453 N N . ILE A 1 324 ? -18.958 -3.629 28.501 1.00 92.81 324 ILE A N 1
ATOM 2454 C CA . ILE A 1 324 ? -20.019 -2.634 28.726 1.00 92.81 324 ILE A CA 1
ATOM 2455 C C . ILE A 1 324 ? -20.065 -1.613 27.586 1.00 92.81 324 ILE A C 1
ATOM 2457 O O . ILE A 1 324 ? -21.145 -1.312 27.083 1.00 92.81 324 ILE A O 1
ATOM 2461 N N . GLN A 1 325 ? -18.914 -1.091 27.149 1.00 92.06 325 GLN A N 1
ATOM 2462 C CA . GLN A 1 325 ? -18.877 -0.136 26.038 1.00 92.06 325 GLN A CA 1
ATOM 2463 C C . GLN A 1 325 ? -19.405 -0.732 24.731 1.00 92.06 325 GLN A C 1
ATOM 2465 O O . GLN A 1 325 ? -20.125 -0.045 24.011 1.00 92.06 325 GLN A O 1
ATOM 2470 N N . ALA A 1 326 ? -19.078 -1.990 24.428 1.00 90.50 326 ALA A N 1
ATOM 2471 C CA . ALA A 1 326 ? -19.585 -2.667 23.239 1.00 90.50 326 ALA A CA 1
ATOM 2472 C C . ALA A 1 326 ? -21.099 -2.924 23.337 1.00 90.50 326 ALA A C 1
ATOM 2474 O O . ALA A 1 326 ? -21.828 -2.675 22.381 1.00 90.50 326 ALA A O 1
ATOM 2475 N N . LEU A 1 327 ? -21.600 -3.347 24.503 1.00 93.50 327 LEU A N 1
ATOM 2476 C CA . LEU A 1 327 ? -23.037 -3.528 24.739 1.00 93.50 327 LEU A CA 1
ATOM 2477 C C . LEU A 1 327 ? -23.813 -2.212 24.589 1.00 93.50 327 LEU A C 1
ATOM 2479 O O . LEU A 1 327 ? -24.852 -2.199 23.937 1.00 93.50 327 LEU A O 1
ATOM 2483 N N . HIS A 1 328 ? -23.293 -1.103 25.125 1.00 94.06 328 HIS A N 1
ATOM 2484 C CA . HIS A 1 328 ? -23.876 0.231 24.927 1.00 94.06 328 HIS A CA 1
ATOM 2485 C C . HIS A 1 328 ? -23.799 0.726 23.476 1.00 94.06 328 HIS A C 1
ATOM 2487 O O . HIS A 1 328 ? -24.531 1.640 23.111 1.00 94.06 328 HIS A O 1
ATOM 2493 N N . ALA A 1 329 ? -22.916 0.147 22.664 1.00 92.31 329 ALA A N 1
ATOM 2494 C CA . ALA A 1 329 ? -22.794 0.414 21.236 1.00 92.31 329 ALA A CA 1
ATOM 2495 C C . ALA A 1 329 ? -23.549 -0.619 20.378 1.00 92.31 329 ALA A C 1
ATOM 2497 O O . ALA A 1 329 ? -23.218 -0.796 19.208 1.00 92.31 329 ALA A O 1
ATOM 2498 N N . ASP A 1 330 ? -24.546 -1.295 20.957 1.00 95.19 330 ASP A N 1
ATOM 2499 C CA . ASP A 1 330 ? -25.445 -2.230 20.279 1.00 95.19 330 ASP A CA 1
ATOM 2500 C C . ASP A 1 330 ? -24.782 -3.517 19.751 1.00 95.19 330 ASP A C 1
ATOM 2502 O O . ASP A 1 330 ? -25.237 -4.099 18.763 1.00 95.19 330 ASP A O 1
ATOM 2506 N N . LEU A 1 331 ? -23.748 -4.030 20.434 1.00 92.44 331 LEU A N 1
ATOM 2507 C CA . LEU A 1 331 ? -23.079 -5.286 20.052 1.00 92.44 331 LEU A CA 1
ATOM 2508 C C . LEU A 1 331 ? -24.055 -6.455 19.832 1.00 92.44 331 LEU A C 1
ATOM 2510 O O . LEU A 1 331 ? -23.878 -7.237 18.903 1.00 92.44 331 LEU A O 1
ATOM 2514 N N . LEU A 1 332 ? -25.094 -6.575 20.663 1.00 93.25 332 LEU A N 1
ATOM 2515 C CA . LEU A 1 332 ? -26.084 -7.650 20.529 1.00 93.25 332 LEU A CA 1
ATOM 2516 C C . LEU A 1 332 ? -26.896 -7.540 19.234 1.00 93.25 332 LEU A C 1
ATOM 2518 O O . LEU A 1 332 ? -27.221 -8.563 18.643 1.00 93.25 332 LEU A O 1
ATOM 2522 N N . LEU A 1 333 ? -27.195 -6.318 18.778 1.00 91.69 333 LEU A N 1
ATOM 2523 C CA . LEU A 1 333 ? -27.850 -6.111 17.487 1.00 91.69 333 LEU A CA 1
ATOM 2524 C C . LEU A 1 333 ? -26.896 -6.430 16.339 1.00 91.69 333 LEU A C 1
ATOM 2526 O O . LEU A 1 333 ? -27.336 -6.964 15.332 1.00 91.69 333 LEU A O 1
ATOM 2530 N N . ALA A 1 334 ? -25.605 -6.128 16.500 1.00 87.25 334 ALA A N 1
ATOM 2531 C CA . ALA A 1 334 ? -24.598 -6.417 15.484 1.00 87.25 334 ALA A CA 1
ATOM 2532 C C . ALA A 1 334 ? -24.413 -7.923 15.274 1.00 87.25 334 ALA A C 1
ATOM 2534 O O . ALA A 1 334 ? -24.141 -8.342 14.164 1.00 87.25 334 ALA A O 1
ATOM 2535 N N . LEU A 1 335 ? -24.537 -8.723 16.338 1.00 87.69 335 LEU A N 1
ATOM 2536 C CA . LEU A 1 335 ? -24.437 -10.186 16.276 1.00 87.69 335 LEU A CA 1
ATOM 2537 C C . LEU A 1 335 ? -25.703 -10.862 15.732 1.00 87.69 335 LEU A C 1
ATOM 2539 O O . LEU A 1 335 ? -25.649 -12.028 15.352 1.00 87.69 335 LEU A O 1
ATOM 2543 N N . ALA A 1 336 ? -26.841 -10.170 15.792 1.00 90.12 336 ALA A N 1
ATOM 2544 C CA . ALA A 1 336 ? -28.133 -10.689 15.352 1.00 90.12 336 ALA A CA 1
ATOM 2545 C C . ALA A 1 336 ? -28.474 -10.326 13.897 1.00 90.12 336 ALA A C 1
ATOM 2547 O O . ALA A 1 336 ? -29.410 -10.915 13.358 1.00 90.12 336 ALA A O 1
ATOM 2548 N N . ALA A 1 337 ? -27.764 -9.345 13.333 1.00 82.69 337 ALA A N 1
ATOM 2549 C CA . ALA A 1 337 ? -27.776 -8.975 11.921 1.00 82.69 337 ALA A CA 1
ATOM 2550 C C . ALA A 1 337 ? -26.769 -9.865 11.180 1.00 82.69 337 ALA A C 1
ATOM 2552 O O . ALA A 1 337 ? -27.197 -10.699 10.360 1.00 82.69 337 ALA A O 1
#

Sequence (337 aa):
MAMNPQHRIARMRASPQQVIDKARAGSMVDLTDLANWWTQVPELVPLGVINVFFHHLDGATLDAIMASQSPTPTPRQAEQILLATNALFALCHCGPLLSFGGPYHDGTALRRAWPGIFRWSAYLLNARVFTAATSASSEQERRTTMDTVCSCWYAFVAAEGMQQVMAQTQGAVELLTKLWQMDQDVRGQRTVDIPCVAAAFDALLIDVDCADRVKRAVGGKSSAKVVAKLVVTRTKAALARPQLDPVELQIYLDIFSHLARGEQHPLRHALLAAGAIPLCTQAALTLARALDAGGPPDLLGGVVAGFGFLANCLHSTEGFTWVIQALHADLLLALAA

pLDDT: mean 95.18, std 4.94, range [53.41, 98.75]

Organism: NCBI:txid2018698

Radius of gyration: 21.84 Å; chains: 1; bounding box: 57×44×66 Å